Protein AF-0000000079834672 (afdb_homodimer)

Structure (mmCIF, N/CA/C/O backbone):
data_AF-0000000079834672-model_v1
#
loop_
_entity.id
_entity.type
_entity.pdbx_description
1 polymer Si:dkey-3d4.3
#
loop_
_atom_site.group_PDB
_atom_site.id
_atom_site.type_symbol
_atom_site.label_atom_id
_atom_site.label_alt_id
_atom_site.label_comp_id
_atom_site.label_asym_id
_atom_site.label_entity_id
_atom_site.label_seq_id
_atom_site.pdbx_PDB_ins_code
_atom_site.Cartn_x
_atom_site.Cartn_y
_atom_site.Cartn_z
_atom_site.occupancy
_atom_site.B_iso_or_equiv
_atom_site.auth_seq_id
_atom_site.auth_comp_id
_atom_site.auth_asym_id
_atom_site.auth_atom_id
_atom_site.pdbx_PDB_model_num
ATOM 1 N N . MET A 1 1 ? 22.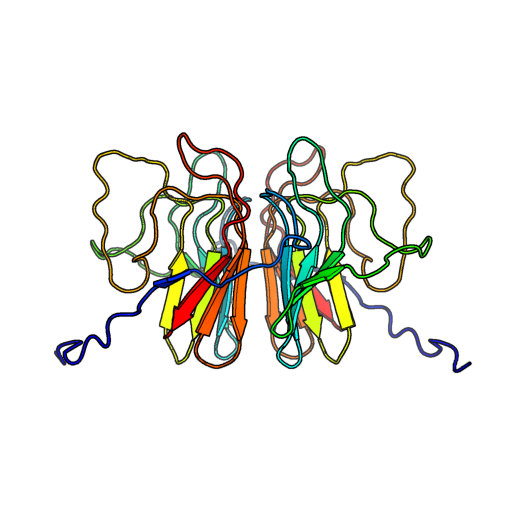172 12.312 24.344 1 22.69 1 MET A N 1
ATOM 2 C CA . MET A 1 1 ? 22.234 12.477 22.891 1 22.69 1 MET A CA 1
ATOM 3 C C . MET A 1 1 ? 22.531 11.148 22.203 1 22.69 1 MET A C 1
ATOM 5 O O . MET A 1 1 ? 23.703 10.797 22.031 1 22.69 1 MET A O 1
ATOM 9 N N . GLN A 1 2 ? 22 10.016 22.672 1 26.81 2 GLN A N 1
ATOM 10 C CA . GLN A 1 2 ? 22.453 8.633 22.531 1 26.81 2 GLN A CA 1
ATOM 11 C C . GLN A 1 2 ? 22.609 8.25 21.062 1 26.81 2 GLN A C 1
ATOM 13 O O . GLN A 1 2 ? 21.672 8.391 20.281 1 26.81 2 GLN A O 1
ATOM 18 N N . ALA A 1 3 ? 23.766 8.266 20.422 1 28.53 3 ALA A N 1
ATOM 19 C CA . ALA A 1 3 ? 24.344 7.906 19.125 1 28.53 3 ALA A CA 1
ATOM 20 C C . ALA A 1 3 ? 23.719 6.633 18.578 1 28.53 3 ALA A C 1
ATOM 22 O O . ALA A 1 3 ? 23.453 5.688 19.312 1 28.53 3 ALA A O 1
ATOM 23 N N . MET A 1 4 ? 22.828 6.816 17.547 1 35.06 4 MET A N 1
ATOM 24 C CA . MET A 1 4 ? 22.359 5.691 16.734 1 35.06 4 MET A CA 1
ATOM 25 C C . MET A 1 4 ? 23.469 4.668 16.531 1 35.06 4 MET A C 1
ATOM 27 O O . MET A 1 4 ? 24.266 4.789 15.602 1 35.06 4 MET A O 1
ATOM 31 N N . SER A 1 5 ? 24.344 4.359 17.453 1 34.91 5 SER A N 1
ATOM 32 C CA . SER A 1 5 ? 25.531 3.51 17.453 1 34.91 5 SER A CA 1
ATOM 33 C C . SER A 1 5 ? 25.344 2.301 16.547 1 34.91 5 SER A C 1
ATOM 35 O O . SER A 1 5 ? 26.203 2.02 15.703 1 34.91 5 SER A O 1
ATOM 37 N N . GLN A 1 6 ? 25.078 1.07 17.234 1 34.84 6 GLN A N 1
ATOM 38 C CA . GLN A 1 6 ? 25.266 -0.236 16.609 1 34.84 6 GLN A CA 1
ATOM 39 C C . GLN A 1 6 ? 24.391 -0.395 15.375 1 34.84 6 GLN A C 1
ATOM 41 O O . GLN A 1 6 ? 23.172 -0.573 15.5 1 34.84 6 GLN A O 1
ATOM 46 N N . SER A 1 7 ? 24.344 0.368 14.273 1 39.53 7 SER A N 1
ATOM 47 C CA . SER A 1 7 ? 23.734 0.482 12.953 1 39.53 7 SER A CA 1
ATOM 48 C C . SER A 1 7 ? 23.484 -0.892 12.344 1 39.53 7 SER A C 1
ATOM 50 O O . SER A 1 7 ? 24.406 -1.522 11.82 1 39.53 7 SER A O 1
ATOM 52 N N . SER A 1 8 ? 23.141 -1.886 13.008 1 44.75 8 SER A N 1
ATOM 53 C CA . SER A 1 8 ? 22.828 -3.154 12.359 1 44.75 8 SER A CA 1
ATOM 54 C C . SER A 1 8 ? 22.266 -2.938 10.961 1 44.75 8 SER A C 1
ATOM 56 O O . SER A 1 8 ? 21.266 -2.238 10.789 1 44.75 8 SER A O 1
ATOM 58 N N . SER A 1 9 ? 23.109 -2.719 9.969 1 54.22 9 SER A N 1
ATOM 59 C CA . SER A 1 9 ? 22.953 -2.457 8.539 1 54.22 9 SER A CA 1
ATOM 60 C C . SER A 1 9 ? 21.734 -3.199 7.977 1 54.22 9 SER A C 1
ATOM 62 O O . SER A 1 9 ? 21.625 -4.418 8.133 1 54.22 9 SER A O 1
ATOM 64 N N . CYS A 1 10 ? 20.578 -2.592 8.094 1 63.75 10 CYS A N 1
ATOM 65 C CA . CYS A 1 10 ? 19.516 -3.178 7.289 1 63.75 10 CYS A CA 1
ATOM 66 C C . CYS A 1 10 ? 20.047 -3.67 5.949 1 63.75 10 CYS A C 1
ATOM 68 O O . CYS A 1 10 ? 20.766 -2.943 5.254 1 63.75 10 CYS A O 1
ATOM 70 N N . LEU A 1 11 ? 20.219 -5.051 5.926 1 72.75 11 LEU A N 1
ATOM 71 C CA . LEU A 1 11 ? 20.734 -5.695 4.719 1 72.75 11 LEU A CA 1
ATOM 72 C C . LEU A 1 11 ? 19.578 -6.121 3.805 1 72.75 11 LEU A C 1
ATOM 74 O O . LEU A 1 11 ? 18.641 -6.77 4.254 1 72.75 11 LEU A O 1
ATOM 78 N N . TRP A 1 12 ? 19.531 -5.555 2.607 1 83.81 12 TRP A N 1
ATOM 79 C CA . TRP A 1 12 ? 18.641 -6.043 1.555 1 83.81 12 TRP A CA 1
ATOM 80 C C . TRP A 1 12 ? 19.156 -7.363 0.986 1 83.81 12 TRP A C 1
ATOM 82 O O . TRP A 1 12 ? 20.344 -7.512 0.711 1 83.81 12 TRP A O 1
ATOM 92 N N . THR A 1 13 ? 18.281 -8.297 0.999 1 89.25 13 THR A N 1
ATOM 93 C CA . THR A 1 13 ? 18.594 -9.57 0.369 1 89.25 13 THR A CA 1
ATOM 94 C C . THR A 1 13 ? 17.562 -9.914 -0.697 1 89.25 13 THR A C 1
ATOM 96 O O . THR A 1 13 ? 16.359 -9.727 -0.487 1 89.25 13 THR A O 1
ATOM 99 N N . LYS A 1 14 ? 18.094 -10.359 -1.842 1 91.38 14 LYS A N 1
ATOM 100 C CA . LYS A 1 14 ? 17.172 -10.859 -2.865 1 91.38 14 LYS A CA 1
ATOM 101 C C . LYS A 1 14 ? 16.688 -12.266 -2.521 1 91.38 14 LYS A C 1
ATOM 103 O O . LYS A 1 14 ? 17.484 -13.164 -2.254 1 91.38 14 LYS A O 1
ATOM 108 N N . LEU A 1 15 ? 15.375 -12.438 -2.486 1 95.56 15 LEU A N 1
ATOM 109 C CA . LEU A 1 15 ? 14.805 -13.734 -2.15 1 95.56 15 LEU A CA 1
ATOM 110 C C . LEU A 1 15 ? 14.75 -14.633 -3.381 1 95.56 15 LEU A C 1
ATOM 112 O O . L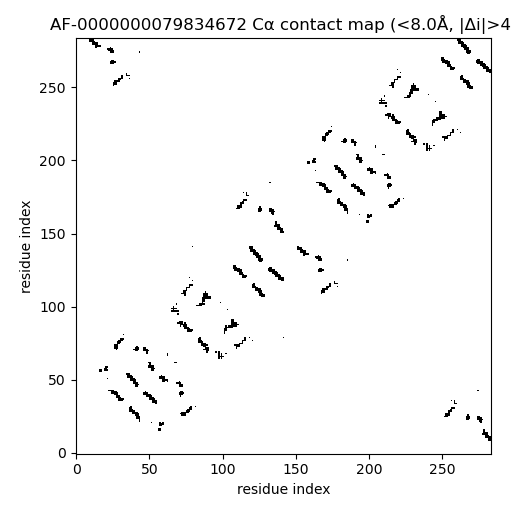EU A 1 15 ? 14.383 -14.188 -4.469 1 95.56 15 LEU A O 1
ATOM 116 N N . PRO A 1 16 ? 15.156 -15.898 -3.209 1 94.25 16 PRO A N 1
ATOM 117 C CA . PRO A 1 16 ? 15.062 -16.828 -4.332 1 94.25 16 PRO A CA 1
ATOM 118 C C . PRO A 1 16 ? 13.617 -17.094 -4.758 1 94.25 16 PRO A C 1
ATOM 120 O O . PRO A 1 16 ? 12.711 -17.109 -3.918 1 94.25 16 PRO A O 1
ATOM 123 N N . GLN A 1 17 ? 13.438 -17.203 -6.02 1 94.94 17 GLN A N 1
ATOM 124 C CA . GLN A 1 17 ? 12.125 -17.5 -6.586 1 94.94 17 GLN A CA 1
ATOM 125 C C . GLN A 1 17 ? 12.203 -18.656 -7.59 1 94.94 17 GLN A C 1
ATOM 127 O O . GLN A 1 17 ? 13.18 -18.766 -8.328 1 94.94 17 GLN A O 1
ATOM 132 N N . SER A 1 18 ? 11.227 -19.516 -7.543 1 93.69 18 SER A N 1
ATOM 133 C CA . SER A 1 18 ? 11.117 -20.516 -8.586 1 93.69 18 SER A CA 1
ATOM 134 C C . SER A 1 18 ? 10.633 -19.906 -9.898 1 93.69 18 SER A C 1
ATOM 136 O O . SER A 1 18 ? 10.297 -18.719 -9.953 1 93.69 18 SER A O 1
ATOM 138 N N . SER A 1 19 ? 10.633 -20.781 -10.906 1 92.5 19 SER A N 1
ATOM 139 C CA . SER A 1 19 ? 10.125 -20.328 -12.195 1 92.5 19 SER A CA 1
ATOM 140 C C . SER A 1 19 ? 8.633 -20.031 -12.133 1 92.5 19 SER A C 1
ATOM 142 O O . SER A 1 19 ? 8.109 -19.266 -12.938 1 92.5 19 SER A O 1
ATOM 144 N N . TRP A 1 20 ? 8 -20.688 -11.188 1 95.88 20 TRP A N 1
ATOM 145 C CA . TRP A 1 20 ? 6.574 -20.438 -11 1 95.88 20 TRP A CA 1
ATOM 146 C C . TRP A 1 20 ? 6.344 -19.344 -9.953 1 95.88 20 TRP A C 1
ATOM 148 O O . TRP A 1 20 ? 6.145 -19.656 -8.773 1 95.88 20 TRP A O 1
ATOM 158 N N . SER A 1 21 ? 6.484 -18.172 -10.281 1 98.06 21 SER A N 1
ATOM 159 C CA . SER A 1 21 ? 6.332 -16.984 -9.453 1 98.06 21 SER A CA 1
ATOM 160 C C . SER A 1 21 ? 5.645 -15.859 -10.211 1 98.06 21 SER A C 1
ATOM 162 O O . SER A 1 21 ? 5.488 -15.93 -11.438 1 98.06 21 SER A O 1
ATOM 164 N N . PRO A 1 22 ? 5.09 -14.867 -9.531 1 98 22 PRO A N 1
ATOM 165 C CA . PRO A 1 22 ? 4.441 -13.773 -10.25 1 98 22 PRO A CA 1
ATOM 166 C C . PRO A 1 22 ? 5.355 -13.117 -11.281 1 98 22 PRO A C 1
ATOM 168 O O . PRO A 1 22 ? 6.559 -12.977 -11.047 1 98 22 PRO A O 1
ATOM 171 N N . CYS A 1 23 ? 4.875 -12.688 -12.414 1 97.88 23 CYS A N 1
ATOM 172 C CA . CYS A 1 23 ? 5.625 -12.031 -13.484 1 97.88 23 CYS A CA 1
ATOM 173 C C . CYS A 1 23 ? 6 -10.609 -13.078 1 97.88 23 CYS A C 1
ATOM 175 O O . CYS A 1 23 ? 5.656 -10.156 -11.992 1 97.88 23 CYS A O 1
ATOM 177 N N . ASP A 1 24 ? 6.781 -10.016 -13.992 1 98.06 24 ASP A N 1
ATOM 178 C CA . ASP A 1 24 ? 7.047 -8.586 -13.828 1 98.06 24 ASP A CA 1
ATOM 179 C C . ASP A 1 24 ? 5.746 -7.801 -13.664 1 98.06 24 ASP A C 1
ATOM 181 O O . ASP A 1 24 ? 4.812 -7.965 -14.453 1 98.06 24 ASP A O 1
ATOM 185 N N . ARG A 1 25 ? 5.738 -6.918 -12.625 1 98.44 25 ARG A N 1
ATOM 186 C CA . ARG A 1 25 ? 4.516 -6.152 -12.414 1 98.44 25 ARG A CA 1
ATOM 187 C C . ARG A 1 25 ? 4.789 -4.895 -11.594 1 98.44 25 ARG A C 1
ATOM 189 O O . ARG A 1 25 ? 5.793 -4.816 -10.883 1 98.44 25 ARG A O 1
ATOM 196 N N . TYR A 1 26 ? 3.998 -3.967 -11.719 1 97.88 26 TYR A N 1
ATOM 197 C CA . TYR A 1 26 ? 3.912 -2.764 -10.891 1 97.88 26 TYR A CA 1
ATOM 198 C C . TYR A 1 26 ? 2.459 -2.355 -10.68 1 97.88 26 TYR A C 1
ATOM 200 O O . TYR A 1 26 ? 1.553 -2.902 -11.312 1 97.88 26 TYR A O 1
ATOM 208 N N . LYS A 1 27 ? 2.166 -1.525 -9.688 1 97.81 27 LYS A N 1
ATOM 209 C CA . LYS A 1 27 ? 0.826 -1.023 -9.398 1 97.81 27 LYS A CA 1
ATOM 210 C C . LYS A 1 27 ? -0.062 -2.125 -8.828 1 97.81 27 LYS A C 1
ATOM 212 O O . LYS A 1 27 ? -1.29 -2.047 -8.914 1 97.81 27 LYS A O 1
ATOM 217 N N . HIS A 1 28 ? 0.559 -3.238 -8.344 1 97.5 28 HIS A N 1
ATOM 218 C CA . HIS A 1 28 ? -0.156 -4.297 -7.637 1 97.5 28 HIS A CA 1
ATOM 219 C C . HIS A 1 28 ? -0.277 -3.984 -6.148 1 97.5 28 HIS A C 1
ATOM 221 O O . HIS A 1 28 ? 0.397 -3.084 -5.641 1 97.5 28 HIS A O 1
ATOM 227 N N . ALA A 1 29 ? -1.179 -4.648 -5.457 1 96.25 29 ALA A N 1
ATOM 228 C CA . ALA A 1 29 ? -1.306 -4.535 -4.008 1 96.25 29 ALA A CA 1
ATOM 229 C C . ALA A 1 29 ? -0.802 -5.797 -3.312 1 96.25 29 ALA A C 1
ATOM 231 O O . ALA A 1 29 ? -0.867 -6.891 -3.875 1 96.25 29 ALA A O 1
ATOM 232 N N . CYS A 1 30 ? -0.312 -5.621 -2.127 1 97.81 30 CYS A N 1
ATOM 233 C CA . CYS A 1 30 ? 0.062 -6.754 -1.288 1 97.81 30 CYS A CA 1
ATOM 234 C C . CYS A 1 30 ? -0.367 -6.527 0.157 1 97.81 30 CYS A C 1
ATOM 236 O O . CYS A 1 30 ? -0.615 -5.395 0.566 1 97.81 30 CYS A O 1
ATOM 238 N N . CYS A 1 31 ? -0.553 -7.52 0.899 1 96.38 31 CYS A N 1
ATOM 239 C CA . CYS A 1 31 ? -0.72 -7.512 2.348 1 96.38 31 CYS A CA 1
ATOM 240 C C . CYS A 1 31 ? -0.204 -8.805 2.965 1 96.38 31 CYS A C 1
ATOM 242 O O . CYS A 1 31 ? 0.124 -9.75 2.248 1 96.38 31 CYS A O 1
ATOM 244 N N . SER A 1 32 ? 0.064 -8.773 4.203 1 97.12 32 SER A N 1
ATOM 245 C CA . SER A 1 32 ? 0.469 -9.969 4.93 1 97.12 32 SER A CA 1
ATOM 246 C C . SER A 1 32 ? -0.622 -10.43 5.895 1 97.12 32 SER A C 1
ATOM 248 O O . SER A 1 32 ? -1.36 -9.602 6.438 1 97.12 32 SER A O 1
ATOM 250 N N . TYR A 1 33 ? -0.748 -11.68 6.012 1 94.12 33 TYR A N 1
ATOM 251 C CA . TYR A 1 33 ? -1.676 -12.281 6.961 1 94.12 33 TYR A CA 1
ATOM 252 C C . TYR A 1 33 ? -1.175 -13.641 7.422 1 94.12 33 TYR A C 1
ATOM 254 O O . TYR A 1 33 ? -0.813 -14.492 6.602 1 94.12 33 TYR A O 1
ATOM 262 N N . ASP A 1 34 ? -1.114 -13.797 8.711 1 95.12 34 ASP A N 1
ATOM 263 C CA . ASP A 1 34 ? -0.756 -15.078 9.328 1 95.12 34 ASP A CA 1
ATOM 264 C C . ASP A 1 34 ? 0.537 -15.625 8.734 1 95.12 34 ASP A C 1
ATOM 266 O O . ASP A 1 34 ? 0.592 -16.797 8.328 1 95.12 34 ASP A O 1
ATOM 270 N N . GLY A 1 35 ? 1.495 -14.805 8.547 1 95.94 35 GLY A N 1
ATOM 271 C CA . GLY A 1 35 ? 2.828 -15.219 8.141 1 95.94 35 GLY A CA 1
ATOM 272 C C . GLY A 1 35 ? 2.984 -15.336 6.637 1 95.94 35 GLY A C 1
ATOM 273 O O . GLY A 1 35 ? 4.078 -15.617 6.141 1 95.94 35 GLY A O 1
ATOM 274 N N . SER A 1 36 ? 1.879 -15.172 5.922 1 96.88 36 SER A N 1
ATOM 275 C CA . SER A 1 36 ? 1.926 -15.25 4.465 1 96.88 36 SER A CA 1
ATOM 276 C C . SER A 1 36 ? 1.813 -13.875 3.83 1 96.88 36 SER A C 1
ATOM 278 O O . SER A 1 36 ? 1.278 -12.945 4.441 1 96.88 36 SER A O 1
ATOM 280 N N . VAL A 1 37 ? 2.385 -13.766 2.611 1 97.75 37 VAL A N 1
ATOM 281 C CA . VAL A 1 37 ? 2.275 -12.555 1.813 1 97.75 37 VAL A CA 1
ATOM 282 C C . VAL A 1 37 ? 1.373 -12.805 0.607 1 97.75 37 VAL A C 1
ATOM 284 O O . VAL A 1 37 ? 1.476 -13.844 -0.046 1 97.75 37 VAL A O 1
ATOM 287 N N . TYR A 1 38 ? 0.474 -11.906 0.338 1 94.94 38 TYR A N 1
ATOM 288 C CA . TYR A 1 38 ? -0.442 -12 -0.793 1 94.94 38 TYR A CA 1
ATOM 289 C C . TYR A 1 38 ? -0.204 -10.867 -1.786 1 94.94 38 TYR A C 1
ATOM 291 O O . TYR A 1 38 ? 0.016 -9.727 -1.389 1 94.94 38 TYR A O 1
ATOM 299 N N . ILE A 1 39 ? -0.172 -11.172 -3.033 1 97 39 ILE A N 1
ATOM 300 C CA . ILE A 1 39 ? -0.059 -10.195 -4.113 1 97 39 ILE A CA 1
ATOM 301 C C . ILE A 1 39 ? -1.239 -10.352 -5.07 1 97 39 ILE A C 1
ATOM 303 O O . ILE A 1 39 ? -1.609 -11.469 -5.438 1 97 39 ILE A O 1
ATOM 307 N N . LEU A 1 40 ? -1.824 -9.219 -5.438 1 93.25 40 LEU A N 1
ATOM 308 C CA . LEU A 1 40 ? -2.979 -9.234 -6.328 1 93.25 40 LEU A CA 1
ATOM 309 C C . LEU A 1 40 ? -2.838 -8.18 -7.418 1 93.25 40 LEU A C 1
ATOM 311 O O . LEU A 1 40 ? -2.57 -7.012 -7.125 1 93.25 40 LEU A O 1
ATOM 315 N N . GLY A 1 41 ? -2.982 -8.633 -8.648 1 94.12 41 GLY A N 1
ATOM 316 C CA . GLY A 1 41 ? -3.164 -7.727 -9.766 1 94.12 41 GLY A CA 1
ATOM 317 C C . GLY A 1 41 ? -1.925 -6.914 -10.086 1 94.12 41 GLY A C 1
ATOM 318 O O . GLY A 1 41 ? -0.802 -7.402 -9.945 1 94.12 41 GLY A O 1
ATOM 319 N N . GLY A 1 42 ? -2.145 -5.695 -10.594 1 96.75 42 GLY A N 1
ATOM 320 C CA . GLY A 1 42 ? -1.097 -4.824 -11.102 1 96.75 42 GLY A CA 1
ATOM 321 C C . GLY A 1 42 ? -1.045 -4.77 -12.617 1 96.75 42 GLY A C 1
ATOM 322 O O . GLY A 1 42 ? -2.059 -4.984 -13.281 1 96.75 42 GLY A O 1
ATOM 323 N N . ARG A 1 43 ? 0.1 -4.332 -12.969 1 97.31 43 ARG A N 1
ATOM 324 C CA . ARG A 1 43 ? 0.291 -4.16 -14.406 1 97.31 43 ARG A CA 1
ATOM 325 C C . ARG A 1 43 ? 1.646 -4.707 -14.852 1 97.31 43 ARG A C 1
ATOM 327 O O . ARG A 1 43 ? 2.662 -4.461 -14.195 1 97.31 43 ARG A O 1
ATOM 334 N N . GLY A 1 44 ? 1.616 -5.566 -15.852 1 96.06 44 GLY A N 1
ATOM 335 C CA . GLY A 1 44 ? 2.797 -5.91 -16.625 1 96.06 44 GLY A CA 1
ATOM 336 C C . GLY A 1 44 ? 2.781 -5.324 -18.031 1 96.06 44 GLY A C 1
ATOM 337 O O . GLY A 1 44 ?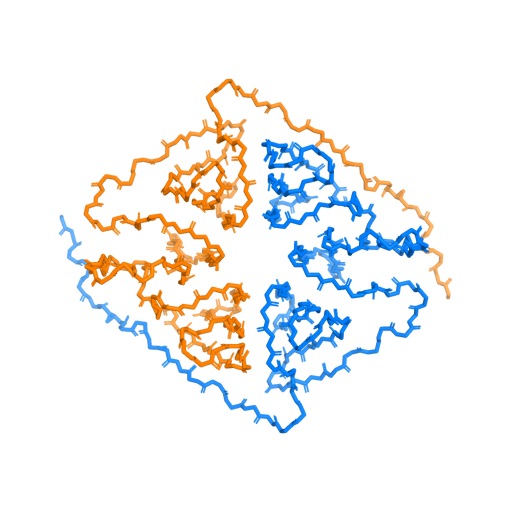 2.779 -4.105 -18.188 1 96.06 44 GLY A O 1
ATOM 338 N N . SER A 1 45 ? 2.723 -6.141 -19.016 1 94.81 45 SER A N 1
ATOM 339 C CA . SER A 1 45 ? 2.453 -5.668 -20.375 1 94.81 45 SER A CA 1
ATOM 340 C C . SER A 1 45 ? 0.996 -5.25 -20.531 1 94.81 45 SER A C 1
ATOM 342 O O . SER A 1 45 ? 0.671 -4.43 -21.391 1 94.81 45 SER A O 1
ATOM 344 N N . SER A 1 46 ? 0.182 -5.812 -19.703 1 94.62 46 SER A N 1
ATOM 345 C CA . SER A 1 46 ? -1.23 -5.473 -19.562 1 94.62 46 SER A CA 1
ATOM 346 C C . SER A 1 46 ? -1.675 -5.539 -18.109 1 94.62 46 SER A C 1
ATOM 348 O O . SER A 1 46 ? -0.889 -5.902 -17.234 1 94.62 46 SER A O 1
ATOM 350 N N . CYS A 1 47 ? -2.902 -5.082 -17.891 1 93.75 47 CYS A N 1
ATOM 351 C CA . CYS A 1 47 ? -3.439 -5.203 -16.547 1 93.75 47 CYS A CA 1
ATOM 352 C C . CYS A 1 47 ? -3.566 -6.668 -16.141 1 93.75 47 CYS A C 1
ATOM 354 O O . CYS A 1 47 ? -3.885 -7.523 -16.969 1 93.75 47 CYS A O 1
ATOM 356 N N . LEU A 1 48 ? -3.295 -6.93 -14.914 1 93.19 48 LEU A N 1
ATOM 357 C CA . LEU A 1 48 ? -3.236 -8.289 -14.391 1 93.19 48 LEU A CA 1
ATOM 358 C C . LEU A 1 48 ? -4.375 -8.547 -13.414 1 93.19 48 LEU A C 1
ATOM 360 O O . LEU A 1 48 ? -4.906 -7.613 -12.805 1 93.19 48 LEU A O 1
ATOM 364 N N . ARG A 1 49 ? -4.754 -9.805 -13.211 1 90.25 49 ARG A N 1
ATOM 365 C CA . ARG A 1 49 ? -5.805 -10.188 -12.273 1 90.25 49 ARG A CA 1
ATOM 366 C C . ARG A 1 49 ? -5.34 -11.32 -11.367 1 90.25 49 ARG A C 1
ATOM 368 O O . ARG A 1 49 ? -6.074 -11.758 -10.477 1 90.25 49 ARG A O 1
ATOM 375 N N . ASP A 1 50 ? -4.168 -11.82 -11.672 1 92 50 ASP A N 1
ATOM 376 C CA . ASP A 1 50 ? -3.725 -13.016 -10.961 1 92 50 ASP A CA 1
ATOM 377 C C . ASP A 1 50 ? -3.48 -12.719 -9.484 1 92 50 ASP A C 1
ATOM 379 O O . ASP A 1 50 ? -3.23 -11.57 -9.109 1 92 50 ASP A O 1
ATOM 383 N N . PHE A 1 51 ? -3.633 -13.75 -8.688 1 92.44 51 PHE A N 1
ATOM 384 C CA . PHE A 1 51 ? -3.564 -13.719 -7.227 1 92.44 51 PHE A CA 1
ATOM 385 C C . PHE A 1 51 ? -2.566 -14.75 -6.711 1 92.44 51 PHE A C 1
ATOM 387 O O . PHE A 1 51 ? -2.635 -15.93 -7.074 1 92.44 51 PHE A O 1
ATOM 394 N N . TRP A 1 52 ? -1.569 -14.25 -5.918 1 95.62 52 TRP A N 1
ATOM 395 C CA . TRP A 1 52 ? -0.472 -15.102 -5.469 1 95.62 52 TRP A CA 1
ATOM 396 C C . TRP A 1 52 ? -0.335 -15.055 -3.951 1 95.62 52 TRP A C 1
ATOM 398 O O . TRP A 1 52 ? -0.624 -14.031 -3.324 1 95.62 52 TRP A O 1
ATOM 408 N N . ARG A 1 53 ? 0.077 -16.188 -3.379 1 96.62 53 ARG A N 1
ATOM 409 C CA . ARG A 1 53 ? 0.462 -16.281 -1.976 1 96.62 53 ARG A CA 1
ATOM 410 C C . ARG A 1 53 ? 1.908 -16.75 -1.837 1 96.62 53 ARG A C 1
ATOM 412 O O . ARG A 1 53 ? 2.336 -17.672 -2.521 1 96.62 53 ARG A O 1
ATOM 419 N N . TYR A 1 54 ? 2.631 -16.031 -1.045 1 97.94 54 TYR A N 1
ATOM 420 C CA . TYR A 1 54 ? 3.986 -16.453 -0.71 1 97.94 54 TYR A CA 1
ATOM 421 C C . TYR A 1 54 ? 4.055 -16.969 0.723 1 97.94 54 TYR A C 1
ATOM 423 O O . TYR A 1 54 ? 3.787 -16.234 1.67 1 97.94 54 TYR A O 1
ATOM 431 N N . CYS A 1 55 ? 4.34 -18.141 0.999 1 96.75 55 CYS A N 1
ATOM 432 C CA . CYS A 1 55 ? 4.719 -18.828 2.232 1 96.75 55 CYS A CA 1
ATOM 433 C C . CYS A 1 55 ? 5.938 -19.719 2.01 1 96.75 55 CYS A C 1
ATOM 435 O O . CYS A 1 55 ? 5.797 -20.922 1.814 1 96.75 55 CYS A O 1
ATOM 437 N N . ASN A 1 56 ? 7.102 -19.078 1.986 1 95.25 56 ASN A N 1
ATOM 438 C CA . ASN A 1 56 ? 8.375 -19.703 1.623 1 95.25 56 ASN A CA 1
ATOM 439 C C . ASN A 1 56 ? 8.477 -19.922 0.116 1 95.25 56 ASN A C 1
ATOM 441 O O . ASN A 1 56 ? 9.578 -19.922 -0.439 1 95.25 56 ASN A O 1
ATOM 445 N N . GLU A 1 57 ? 7.34 -20.188 -0.509 1 96.88 57 GLU A N 1
ATOM 446 C CA . GLU A 1 57 ? 7.262 -20.297 -1.963 1 96.88 57 GLU A CA 1
ATOM 447 C C . GLU A 1 57 ? 5.996 -19.625 -2.5 1 96.88 57 GLU A C 1
ATOM 449 O O . GLU A 1 57 ? 4.988 -19.547 -1.795 1 96.88 57 GLU A O 1
ATOM 454 N N . TRP A 1 58 ? 6.117 -19.266 -3.771 1 97.94 58 TRP A N 1
ATOM 455 C CA . TRP A 1 58 ? 4.949 -18.656 -4.406 1 97.94 58 TRP A CA 1
ATOM 456 C C . TRP A 1 58 ? 3.967 -19.734 -4.867 1 97.94 58 TRP A C 1
ATOM 458 O O . TRP A 1 58 ? 4.375 -20.766 -5.406 1 97.94 58 TRP A O 1
ATOM 468 N N . THR A 1 59 ? 2.701 -19.5 -4.598 1 96.62 59 THR A N 1
ATOM 469 C CA . THR A 1 59 ? 1.594 -20.281 -5.129 1 96.62 59 THR A CA 1
ATOM 470 C C . THR A 1 59 ? 0.525 -19.375 -5.73 1 96.62 59 THR A C 1
ATOM 472 O O . THR A 1 59 ? 0.106 -18.406 -5.105 1 96.62 59 THR A O 1
ATOM 475 N N . GLU A 1 60 ? 0.198 -19.734 -6.934 1 94.62 60 GLU A N 1
ATOM 476 C CA . GLU A 1 60 ? -0.903 -18.984 -7.535 1 94.62 60 GLU A CA 1
ATOM 477 C C . GLU A 1 60 ? -2.25 -19.469 -7.008 1 94.62 60 GLU A C 1
ATOM 479 O O . GLU A 1 60 ? -2.52 -20.672 -6.984 1 94.62 60 GLU A O 1
ATOM 484 N N . LEU A 1 61 ? -3.014 -18.484 -6.551 1 91.06 61 LEU A N 1
ATOM 485 C CA . LEU A 1 61 ? -4.328 -18.828 -6.016 1 91.06 61 LEU A CA 1
ATOM 486 C C . LEU A 1 61 ? -5.402 -18.672 -7.086 1 91.06 61 LEU A C 1
ATOM 488 O O . LEU A 1 61 ? -5.359 -17.75 -7.898 1 91.06 61 LEU A O 1
ATOM 492 N N . SER A 1 62 ? -6.285 -19.625 -7.156 1 81.5 62 SER A N 1
ATOM 493 C CA . SER A 1 62 ? -7.355 -19.625 -8.148 1 81.5 62 SER A CA 1
ATOM 494 C C . SER A 1 62 ? -8.453 -18.625 -7.766 1 81.5 62 SER A C 1
ATOM 496 O O . SER A 1 62 ? -8.906 -18.609 -6.617 1 81.5 62 SER A O 1
ATOM 498 N N . CYS A 1 63 ? -8.531 -17.688 -8.547 1 66.94 63 CYS A N 1
ATOM 499 C CA . CYS A 1 63 ? -9.625 -16.75 -8.367 1 66.94 63 CYS A CA 1
ATOM 500 C C . CYS A 1 63 ? -10.758 -17.031 -9.344 1 66.94 63 CYS A C 1
ATOM 502 O O . CYS A 1 63 ? -11.305 -16.109 -9.953 1 66.94 63 CYS A O 1
ATOM 504 N N . THR A 1 64 ? -11.008 -18.156 -9.609 1 59.75 64 THR A N 1
ATOM 505 C CA . THR A 1 64 ? -11.922 -18.547 -10.68 1 59.75 64 THR A CA 1
ATOM 506 C C . THR A 1 64 ? -13.367 -18.266 -10.297 1 59.75 64 THR A C 1
ATOM 508 O O . THR A 1 64 ? -14.266 -18.359 -11.133 1 59.75 64 THR A O 1
ATOM 511 N N . SER A 1 65 ? -13.531 -17.828 -9.148 1 59.09 65 SER A N 1
ATOM 512 C CA . SER A 1 65 ? -14.938 -17.578 -8.852 1 59.09 65 SER A CA 1
ATOM 513 C C . SER A 1 65 ? -15.414 -16.281 -9.508 1 59.09 65 SER A C 1
ATOM 515 O O . SER A 1 65 ? -14.609 -15.391 -9.789 1 59.09 65 SER A O 1
ATOM 517 N N . GLU A 1 66 ? -16.578 -16.312 -9.977 1 58.53 66 GLU A N 1
ATOM 518 C CA . GLU A 1 66 ? -17.219 -15.125 -10.539 1 58.53 66 GLU A CA 1
ATOM 519 C C . GLU A 1 66 ? -17.031 -13.914 -9.633 1 58.53 66 GLU A C 1
ATOM 521 O O . GLU A 1 66 ? -17.109 -12.773 -10.086 1 58.53 66 GLU A O 1
ATOM 526 N N . ALA A 1 67 ? -16.641 -14.281 -8.414 1 60.66 67 ALA A N 1
ATOM 527 C CA . ALA A 1 67 ? -16.531 -13.195 -7.438 1 60.66 67 ALA A CA 1
ATOM 528 C C . ALA A 1 67 ? -15.109 -12.633 -7.41 1 60.66 67 ALA A C 1
ATOM 530 O O . ALA A 1 67 ? -14.867 -11.594 -6.801 1 60.66 67 ALA A O 1
ATOM 531 N N . ALA A 1 68 ? -14.266 -13.203 -8.273 1 67.12 68 ALA A N 1
ATOM 532 C CA . ALA A 1 68 ? -12.883 -12.742 -8.25 1 67.12 68 ALA A CA 1
ATOM 533 C C . ALA A 1 68 ? -12.727 -11.422 -9 1 67.12 68 ALA A C 1
ATOM 535 O O . ALA A 1 68 ? -13.406 -11.188 -10 1 67.12 68 ALA A O 1
ATOM 536 N N . PRO A 1 69 ? -11.922 -10.57 -8.484 1 70.56 69 PRO A N 1
ATOM 537 C CA . PRO A 1 69 ? -11.734 -9.297 -9.18 1 70.56 69 PRO A CA 1
ATOM 538 C C . PRO A 1 69 ? -11.203 -9.461 -10.602 1 70.56 69 PRO A C 1
ATOM 540 O O . PRO A 1 69 ? -10.516 -10.438 -10.898 1 70.56 69 PRO A O 1
ATOM 543 N N . GLU A 1 70 ? -11.695 -8.57 -11.422 1 80.81 70 GLU A N 1
ATOM 544 C CA . GLU A 1 70 ? -11.086 -8.438 -12.742 1 80.81 70 GLU A CA 1
ATOM 545 C C . GLU A 1 70 ? -9.672 -7.879 -12.641 1 80.81 70 GLU A C 1
ATOM 547 O O . GLU A 1 70 ? -9.055 -7.934 -11.578 1 80.81 70 GLU A O 1
ATOM 552 N N . GLU A 1 71 ? -9.148 -7.445 -13.75 1 88.25 71 GLU A N 1
ATOM 553 C CA . GLU A 1 71 ? -7.844 -6.793 -13.758 1 88.25 71 GLU A CA 1
ATOM 554 C C . GLU A 1 71 ? -7.852 -5.535 -12.891 1 88.25 71 GLU A C 1
ATOM 556 O O . GLU A 1 71 ? -8.773 -4.723 -12.977 1 88.25 71 GLU A O 1
ATOM 561 N N . LEU A 1 72 ? -6.91 -5.457 -12.039 1 90.06 72 LEU A N 1
ATOM 562 C CA . LEU A 1 72 ? -6.828 -4.348 -11.094 1 90.06 72 LEU A CA 1
ATOM 563 C C . LEU A 1 72 ? -5.449 -3.697 -11.141 1 90.06 72 LEU A C 1
ATOM 565 O O . LEU A 1 72 ? -4.438 -4.391 -11.258 1 90.06 72 LEU A O 1
ATOM 569 N N . GLU A 1 73 ? -5.41 -2.453 -11.086 1 93.69 73 GLU A N 1
ATOM 570 C CA . GLU A 1 73 ? -4.164 -1.74 -10.82 1 93.69 73 GLU A CA 1
ATOM 571 C C . GLU A 1 73 ? -4.402 -0.54 -9.906 1 93.69 73 GLU A C 1
ATOM 573 O O . GLU A 1 73 ? -5.465 0.083 -9.953 1 93.69 73 GLU A O 1
ATOM 578 N N . GLU A 1 74 ? -3.453 -0.249 -9.055 1 95.75 74 GLU A N 1
ATOM 579 C CA . GLU A 1 74 ? -3.518 0.877 -8.133 1 95.75 74 GLU A CA 1
ATOM 580 C C . GLU A 1 74 ? -4.684 0.729 -7.16 1 95.75 74 GLU A C 1
ATOM 582 O O . GLU A 1 74 ? -5.344 1.713 -6.82 1 95.75 74 GLU A O 1
ATOM 587 N N . HIS A 1 75 ? -5.027 -0.518 -6.812 1 93.56 75 HIS A N 1
ATOM 588 C CA . HIS A 1 75 ? -5.949 -0.875 -5.742 1 93.56 75 HIS A CA 1
ATOM 589 C C . HIS A 1 75 ? -5.211 -1.061 -4.418 1 93.56 75 HIS A C 1
ATOM 591 O O . HIS A 1 75 ? -3.98 -0.997 -4.375 1 93.56 75 HIS A O 1
ATOM 597 N N . THR A 1 76 ? -5.965 -1.128 -3.355 1 94.62 76 THR A N 1
ATOM 598 C CA . THR A 1 76 ? -5.402 -1.491 -2.059 1 94.62 76 THR A CA 1
ATOM 599 C C . THR A 1 76 ? -5.922 -2.855 -1.61 1 94.62 76 THR A C 1
ATOM 601 O O . THR A 1 76 ? -6.969 -3.311 -2.07 1 94.62 76 THR A O 1
ATOM 604 N N . MET A 1 77 ? -5.176 -3.49 -0.799 1 92.25 77 MET A N 1
ATOM 605 C CA . MET A 1 77 ? -5.535 -4.762 -0.178 1 92.25 77 MET A CA 1
ATOM 606 C C . MET A 1 77 ? -5.082 -4.805 1.277 1 92.25 77 MET A C 1
ATOM 608 O O . MET A 1 77 ? -3.918 -4.527 1.577 1 92.25 77 MET A O 1
ATOM 612 N N . VAL A 1 78 ? -6.035 -5.098 2.213 1 93.44 78 VAL A N 1
ATOM 613 C CA . VAL A 1 78 ? -5.711 -5.234 3.629 1 93.44 78 VAL A CA 1
ATOM 614 C C . VAL A 1 78 ? -6.289 -6.543 4.164 1 93.44 78 VAL A C 1
ATOM 616 O O . VAL A 1 78 ? -7.219 -7.105 3.578 1 93.44 78 VAL A O 1
ATOM 619 N N . ALA A 1 79 ? -5.664 -7.027 5.23 1 91.5 79 ALA A N 1
ATOM 620 C CA . ALA A 1 79 ? -6.133 -8.242 5.895 1 91.5 79 ALA A CA 1
ATOM 621 C C . ALA A 1 79 ? -6.754 -7.922 7.25 1 91.5 79 ALA A C 1
ATOM 623 O O . ALA A 1 79 ? -6.242 -7.078 7.988 1 91.5 79 ALA A O 1
ATOM 624 N N . HIS A 1 80 ? -7.863 -8.539 7.496 1 90.19 80 HIS A N 1
ATOM 625 C CA . HIS A 1 80 ? -8.477 -8.422 8.812 1 90.19 80 HIS A CA 1
ATOM 626 C C . HIS A 1 80 ? -9.234 -9.688 9.188 1 90.19 80 HIS A C 1
ATOM 628 O O . HIS A 1 80 ? -10.125 -10.125 8.453 1 90.19 80 HIS A O 1
ATOM 634 N N . GLU A 1 81 ? -8.875 -10.289 10.219 1 89.56 81 GLU A N 1
ATOM 635 C CA . GLU A 1 81 ? -9.516 -11.445 10.828 1 89.56 81 GLU A CA 1
ATOM 636 C C . GLU A 1 81 ? -9.797 -12.539 9.797 1 89.56 81 GLU A C 1
ATOM 638 O O . GLU A 1 81 ? -10.914 -13.039 9.695 1 89.56 81 GLU A O 1
ATOM 643 N N . GLY A 1 82 ? -8.852 -12.836 9 1 86.88 82 GLY A N 1
ATOM 644 C CA . GLY A 1 82 ? -8.914 -14 8.133 1 86.88 82 GLY A CA 1
ATOM 645 C C . GLY A 1 82 ? -9.445 -13.688 6.75 1 86.88 82 GLY A C 1
ATOM 646 O O . GLY A 1 82 ? -9.578 -14.586 5.91 1 86.88 82 GLY A O 1
ATOM 647 N N . PHE A 1 83 ? -9.766 -12.383 6.496 1 86.44 83 PHE A N 1
ATOM 648 C CA . PHE A 1 83 ? -10.266 -11.969 5.191 1 86.44 83 PHE A CA 1
ATOM 649 C C . PHE A 1 83 ? -9.336 -10.938 4.555 1 86.44 83 PHE A C 1
ATOM 651 O O . PHE A 1 83 ? -8.719 -10.133 5.258 1 86.44 83 PHE A O 1
ATOM 658 N N . LEU A 1 84 ? -9.242 -11.016 3.26 1 88.25 84 LEU A N 1
ATOM 659 C CA . LEU A 1 84 ? -8.57 -9.984 2.475 1 88.25 84 LEU A CA 1
ATOM 660 C C . LEU A 1 84 ? -9.586 -9.023 1.858 1 88.25 84 LEU A C 1
ATOM 662 O O . LEU A 1 84 ? -10.562 -9.461 1.254 1 88.25 84 LEU A O 1
ATOM 666 N N . TYR A 1 85 ? -9.398 -7.77 2.096 1 86.81 85 TYR A N 1
ATOM 667 C CA . TYR A 1 85 ? -10.273 -6.723 1.572 1 86.81 85 TYR A CA 1
ATOM 668 C C . TYR A 1 85 ? -9.57 -5.922 0.483 1 86.81 85 TYR A C 1
ATOM 670 O O . TYR A 1 85 ? -8.508 -5.332 0.722 1 86.81 85 TYR A O 1
ATOM 678 N N . VAL A 1 86 ? -10.18 -5.957 -0.687 1 90.44 86 VAL A N 1
ATOM 679 C CA . VAL A 1 86 ? -9.609 -5.266 -1.837 1 90.44 86 VAL A CA 1
ATOM 680 C C . VAL A 1 86 ? -10.5 -4.09 -2.227 1 90.44 86 VAL A C 1
ATOM 682 O O . VAL A 1 86 ? -11.727 -4.219 -2.273 1 90.44 86 VAL A O 1
ATOM 685 N N . PHE A 1 87 ? -9.781 -2.916 -2.451 1 88.25 87 PHE A N 1
ATOM 686 C CA . PHE A 1 87 ? -10.562 -1.728 -2.775 1 88.25 87 PHE A CA 1
ATOM 687 C C . PHE A 1 87 ? -9.961 -0.997 -3.973 1 88.25 87 PHE A C 1
ATOM 689 O O . PHE A 1 87 ? -8.742 -0.814 -4.047 1 88.25 87 PHE A O 1
ATOM 696 N N . GLY A 1 88 ? -10.891 -0.643 -4.914 1 89.19 88 GLY A N 1
ATOM 697 C CA . GLY A 1 88 ? -10.5 0.232 -6.008 1 89.19 88 GLY A CA 1
ATOM 698 C C . GLY A 1 88 ? -9.711 -0.481 -7.09 1 89.19 88 GLY A C 1
ATOM 699 O O . GLY A 1 88 ? -9.586 -1.707 -7.066 1 89.19 88 GLY A O 1
ATOM 700 N N . GLY A 1 89 ? -9.188 0.372 -8.07 1 90.31 89 GLY A N 1
ATOM 701 C CA . GLY A 1 89 ? -8.234 -0.091 -9.062 1 90.31 89 GLY A CA 1
ATOM 702 C C . GLY A 1 89 ? -8.891 -0.606 -10.328 1 90.31 89 GLY A C 1
ATOM 703 O O . GLY A 1 89 ? -8.211 -0.888 -11.32 1 90.31 89 GLY A O 1
ATOM 704 N N . MET A 1 90 ? -10.258 -0.845 -10.18 1 79 90 MET A N 1
ATOM 705 C CA . MET A 1 90 ? -10.906 -1.44 -11.344 1 79 90 MET A CA 1
ATOM 706 C C . MET A 1 90 ? -10.922 -0.466 -12.516 1 79 90 MET A C 1
ATOM 708 O O . MET A 1 90 ? -11.102 0.738 -12.32 1 79 90 MET A O 1
ATOM 712 N N . LEU A 1 91 ? -10.477 -1.033 -13.609 1 59.91 91 LEU A N 1
ATOM 713 C CA . LEU A 1 91 ? -10.641 -0.269 -14.836 1 59.91 91 LEU A CA 1
ATOM 714 C C . LEU A 1 91 ? -12.109 -0.231 -15.266 1 59.91 91 LEU A C 1
ATOM 716 O O . LEU A 1 91 ? -12.844 -1.195 -15.047 1 59.91 91 LEU A O 1
ATOM 720 N N . ASP A 1 92 ? -12.836 0.949 -15.094 1 53.25 92 ASP A N 1
ATOM 721 C CA . ASP A 1 92 ? -14.227 1.149 -15.469 1 53.25 92 ASP A CA 1
ATOM 722 C C . ASP A 1 92 ? -14.648 0.166 -16.562 1 53.25 92 ASP A C 1
ATOM 724 O O . ASP A 1 92 ? -14.227 0.288 -17.719 1 53.25 92 ASP A O 1
ATOM 728 N N . SER A 1 93 ? -14.344 -0.976 -16.375 1 45.41 93 SER A N 1
ATOM 729 C CA . SER A 1 93 ? -15.094 -1.626 -17.438 1 45.41 93 SER A CA 1
ATOM 730 C C . SER A 1 93 ? -16.594 -1.588 -17.172 1 45.41 93 SER A C 1
ATOM 732 O O . SER A 1 93 ? -17.031 -1.682 -16.016 1 45.41 93 SER A O 1
ATOM 734 N N . ALA A 1 94 ? -17.438 -0.826 -17.938 1 42.25 94 ALA A N 1
ATOM 735 C CA . ALA A 1 94 ? -18.891 -0.842 -17.891 1 42.25 94 ALA A CA 1
ATOM 736 C 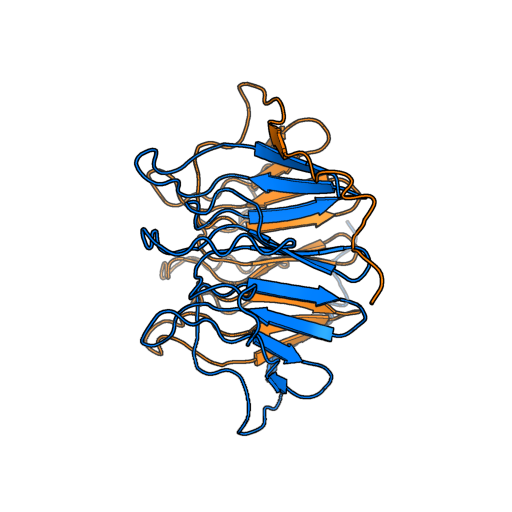C . ALA A 1 94 ? -19.406 -2.068 -17.141 1 42.25 94 ALA A C 1
ATOM 738 O O . ALA A 1 94 ? -20.422 -1.999 -16.453 1 42.25 94 ALA A O 1
ATOM 739 N N . TYR A 1 95 ? -19.047 -3.174 -17.453 1 37.28 95 TYR A N 1
ATOM 740 C CA . TYR A 1 95 ? -19.766 -4.422 -17.234 1 37.28 95 TYR A CA 1
ATOM 741 C C . TYR A 1 95 ? -19.297 -5.082 -15.938 1 37.28 95 TYR A C 1
ATOM 743 O O . TYR A 1 95 ? -19.75 -6.18 -15.594 1 37.28 95 TYR A O 1
ATOM 751 N N . THR A 1 96 ? -18.25 -4.695 -15.328 1 43.38 96 THR A N 1
ATOM 752 C CA . THR A 1 96 ? -17.797 -5.715 -14.383 1 43.38 96 THR A CA 1
ATOM 753 C C . THR A 1 96 ? -18.484 -5.523 -13.031 1 43.38 96 THR A C 1
ATOM 755 O O . THR A 1 96 ? -18.281 -4.504 -12.367 1 43.38 96 THR A O 1
ATOM 758 N N . LYS A 1 97 ? -19.672 -5.938 -12.836 1 39.94 97 LYS A N 1
ATOM 759 C CA . LYS A 1 97 ? -20.453 -6.109 -11.609 1 39.94 97 LYS A CA 1
ATOM 760 C C . LYS A 1 97 ? -19.734 -7.031 -10.625 1 39.94 97 LYS A C 1
ATOM 762 O O . LYS A 1 97 ? -20.344 -7.953 -10.078 1 39.94 97 LYS A O 1
ATOM 767 N N . ALA A 1 98 ? -18.5 -7.25 -10.703 1 40.69 98 ALA A N 1
ATOM 768 C CA . ALA A 1 98 ? -18.094 -8.273 -9.742 1 40.69 98 ALA A CA 1
ATOM 769 C C . ALA A 1 98 ? -18.219 -7.762 -8.312 1 40.69 98 ALA A C 1
ATOM 771 O O . ALA A 1 98 ? -17.5 -6.84 -7.906 1 40.69 98 ALA A O 1
ATOM 772 N N . SER A 1 99 ? -19.422 -7.633 -7.742 1 39 99 SER A N 1
ATOM 773 C CA . SER A 1 99 ? -19.75 -7.371 -6.344 1 39 99 SER A CA 1
ATOM 774 C C . SER A 1 99 ? -19.156 -8.43 -5.426 1 39 99 SER A C 1
ATOM 776 O O . SER A 1 99 ? -19.875 -9.312 -4.945 1 39 99 SER A O 1
ATOM 778 N N . CYS A 1 100 ? -18.203 -9.102 -5.691 1 37.75 100 CYS A N 1
ATOM 779 C CA . CYS A 1 100 ? -17.938 -10.07 -4.633 1 37.75 100 CYS A CA 1
ATOM 780 C C . CYS A 1 100 ? -17.641 -9.359 -3.314 1 37.75 100 CYS A C 1
ATOM 782 O O . CYS A 1 100 ? -17.188 -8.219 -3.305 1 37.75 100 CYS A O 1
ATOM 784 N N . ALA A 1 101 ? -18.141 -9.906 -2.209 1 41.88 101 ALA A N 1
ATOM 785 C CA . ALA A 1 101 ? -18.172 -9.523 -0.798 1 41.88 101 ALA A CA 1
ATOM 786 C C . ALA A 1 101 ? -16.953 -8.672 -0.439 1 41.88 101 ALA A C 1
ATOM 788 O O . ALA A 1 101 ? -17.062 -7.699 0.306 1 41.88 101 ALA A O 1
ATOM 789 N N . LEU A 1 102 ? -15.758 -9.164 -0.621 1 45.12 102 LEU A N 1
ATOM 790 C CA . LEU A 1 102 ? -14.586 -8.5 -0.06 1 45.12 102 LEU A CA 1
ATOM 791 C C . LEU A 1 102 ? -14.367 -7.141 -0.713 1 45.12 102 LEU A C 1
ATOM 793 O O . LEU A 1 102 ? -13.828 -6.227 -0.087 1 45.12 102 LEU A O 1
ATOM 797 N N . TRP A 1 103 ? -14.891 -6.934 -1.996 1 48.53 103 TRP A N 1
ATOM 798 C CA . TRP A 1 103 ? -14.422 -5.902 -2.92 1 48.53 103 TRP A CA 1
ATOM 799 C C . TRP A 1 103 ? -15.391 -4.727 -2.961 1 48.53 103 TRP A C 1
ATOM 801 O O . TRP A 1 103 ? -15.414 -3.971 -3.936 1 48.53 103 TRP A O 1
ATOM 811 N N . VAL A 1 104 ? -16.266 -4.5 -2.014 1 47.31 104 VAL A N 1
ATOM 812 C CA . VAL A 1 104 ? -17.453 -3.689 -2.268 1 47.31 104 VAL A CA 1
ATOM 813 C C . VAL A 1 104 ? -17.047 -2.307 -2.762 1 47.31 104 VAL A C 1
ATOM 815 O O . VAL A 1 104 ? -17.891 -1.476 -3.088 1 47.31 104 VAL A O 1
ATOM 818 N N . PHE A 1 105 ? -15.883 -1.727 -2.531 1 48.41 105 PHE A N 1
ATOM 819 C CA . PHE A 1 105 ? -15.953 -0.271 -2.564 1 48.41 105 PHE A CA 1
ATOM 820 C C . PHE A 1 105 ? -16.094 0.232 -3.996 1 48.41 105 PHE A C 1
ATOM 822 O O . PHE A 1 105 ? -16.031 -0.554 -4.945 1 48.41 105 PHE A O 1
ATOM 829 N N . ASP A 1 106 ? -16.125 1.582 -3.975 1 53.56 106 ASP A N 1
ATOM 830 C CA . ASP A 1 106 ? -16.172 2.482 -5.121 1 53.56 106 ASP A CA 1
ATOM 831 C C . ASP A 1 106 ? -15.18 2.041 -6.199 1 53.56 106 ASP A C 1
ATOM 833 O O . ASP A 1 106 ? -13.969 2.125 -6.008 1 53.56 106 ASP A O 1
ATOM 837 N N . VAL A 1 107 ? -15.648 1.296 -7.156 1 61.97 107 VAL A N 1
ATOM 838 C CA . VAL A 1 107 ? -14.953 0.64 -8.258 1 61.97 107 VAL A CA 1
ATOM 839 C C . VAL A 1 107 ? -14.289 1.688 -9.148 1 61.97 107 VAL A C 1
ATOM 841 O O . VAL A 1 107 ? -13.484 1.354 -10.016 1 61.97 107 VAL A O 1
ATOM 844 N N . ASN A 1 108 ? -14.289 3 -8.789 1 79.31 108 ASN A N 1
ATOM 845 C CA . ASN A 1 108 ? -13.695 3.92 -9.758 1 79.31 108 ASN A CA 1
ATOM 846 C C . ASN A 1 108 ? -12.57 4.738 -9.133 1 79.31 108 ASN A C 1
ATOM 848 O O . ASN A 1 108 ? -12.406 5.918 -9.438 1 79.31 108 ASN A O 1
ATOM 852 N N . ARG A 1 109 ? -11.906 4.254 -8.203 1 90.5 109 ARG A N 1
ATOM 853 C CA . ARG A 1 109 ? -10.836 4.949 -7.496 1 90.5 109 ARG A CA 1
ATOM 854 C C . ARG A 1 109 ? -9.508 4.207 -7.641 1 90.5 109 ARG A C 1
ATOM 856 O O . ARG A 1 109 ? -9.469 2.979 -7.531 1 90.5 109 ARG A O 1
ATOM 863 N N . LYS A 1 110 ? -8.461 4.969 -8.016 1 93.88 110 LYS A N 1
ATOM 864 C CA . LYS A 1 110 ? -7.121 4.41 -8.125 1 93.88 110 LYS A CA 1
ATOM 865 C C . LYS A 1 110 ? -6.105 5.277 -7.383 1 93.88 110 LYS A C 1
ATOM 867 O O . LYS A 1 110 ? -6.328 6.473 -7.184 1 93.88 110 LYS A O 1
ATOM 872 N N . GLY A 1 111 ? -5.016 4.676 -6.957 1 96.81 111 GLY A N 1
ATOM 873 C CA . GLY A 1 111 ? -3.902 5.434 -6.406 1 96.81 111 GLY A CA 1
ATOM 874 C C . GLY A 1 111 ? -4.172 5.965 -5.012 1 96.81 111 GLY A C 1
ATOM 875 O O . GLY A 1 111 ? -3.504 6.895 -4.555 1 96.81 111 GLY A O 1
ATOM 876 N N . HIS A 1 112 ? -5.238 5.438 -4.34 1 96.88 112 HIS A N 1
ATOM 877 C CA . HIS A 1 112 ? -5.492 5.723 -2.932 1 96.88 112 HIS A CA 1
ATOM 878 C C . HIS A 1 112 ? -4.641 4.84 -2.027 1 96.88 112 HIS A C 1
ATOM 880 O O . HIS A 1 112 ? -3.957 3.932 -2.506 1 96.88 112 HIS A O 1
ATOM 886 N N . SER A 1 113 ? -4.555 5.148 -0.778 1 98.12 113 SER A N 1
ATOM 887 C CA . SER A 1 113 ? -3.941 4.273 0.219 1 98.12 113 SER A CA 1
ATOM 888 C C . SER A 1 113 ? -4.957 3.838 1.271 1 98.12 113 SER A C 1
ATOM 890 O O . SER A 1 113 ? -6.004 4.469 1.427 1 98.12 113 SER A O 1
ATOM 892 N N . ALA A 1 114 ? -4.703 2.756 1.914 1 96.44 114 ALA A N 1
ATOM 893 C CA . ALA A 1 114 ? -5.578 2.207 2.943 1 96.44 114 ALA A CA 1
ATOM 894 C C . ALA A 1 114 ? -4.777 1.473 4.016 1 96.44 114 ALA A C 1
ATOM 896 O O . ALA A 1 114 ? -3.779 0.815 3.711 1 96.44 114 ALA A O 1
ATOM 897 N N . VAL A 1 115 ? -5.195 1.6 5.27 1 97.75 115 VAL A N 1
ATOM 898 C CA . VAL A 1 115 ? -4.559 0.919 6.395 1 97.75 115 VAL A CA 1
ATOM 899 C C . VAL A 1 115 ? -5.629 0.405 7.359 1 97.75 115 VAL A C 1
ATOM 901 O O . VAL A 1 115 ? -6.746 0.923 7.387 1 97.75 115 VAL A O 1
ATOM 904 N N . VAL A 1 116 ? -5.266 -0.641 8.062 1 96.06 116 VAL A N 1
ATOM 905 C CA . VAL A 1 116 ? -6.125 -1.146 9.125 1 96.06 116 VAL A CA 1
ATOM 906 C C . VAL A 1 116 ? -5.738 -0.502 10.453 1 96.06 116 VAL A C 1
ATOM 908 O O . VAL A 1 116 ? -4.559 -0.447 10.805 1 96.06 116 VAL A O 1
ATOM 911 N N . VAL A 1 117 ? -6.676 0.042 11.156 1 97.25 117 VAL A N 1
ATOM 912 C CA . VAL A 1 117 ? -6.535 0.545 12.516 1 97.25 117 VAL A CA 1
ATOM 913 C C . VAL A 1 117 ? -7.629 -0.048 13.406 1 97.25 117 VAL A C 1
ATOM 915 O O . VAL A 1 117 ? -8.797 0.321 13.289 1 97.25 117 VAL A O 1
ATOM 918 N N . GLY A 1 118 ? -7.23 -0.926 14.297 1 95 118 GLY A N 1
ATOM 919 C CA . GLY A 1 118 ? -8.234 -1.645 15.062 1 95 118 GLY A CA 1
ATOM 920 C C . GLY A 1 118 ? -9.172 -2.467 14.195 1 95 118 GLY A C 1
ATOM 921 O O . GLY A 1 118 ? -8.727 -3.326 13.43 1 95 118 GLY A O 1
ATOM 922 N N . SER A 1 119 ? -10.516 -2.219 14.273 1 93.81 119 SER A N 1
ATOM 923 C CA . SER A 1 119 ? -11.508 -2.982 13.516 1 93.81 119 SER A CA 1
ATOM 924 C C . SER A 1 119 ? -11.984 -2.203 12.297 1 93.81 119 SER A C 1
ATOM 926 O O . SER A 1 119 ? -13.055 -2.488 11.758 1 93.81 119 SER A O 1
ATOM 928 N N . ALA A 1 120 ? -11.164 -1.183 11.945 1 93.88 120 ALA A N 1
ATOM 929 C CA . ALA A 1 120 ? -11.57 -0.369 10.805 1 93.88 120 ALA A CA 1
ATOM 930 C C . ALA A 1 120 ? -10.453 -0.284 9.766 1 93.88 120 ALA A C 1
ATOM 932 O O . ALA A 1 120 ? -9.273 -0.449 10.094 1 93.88 120 ALA A O 1
ATOM 933 N N . MET A 1 121 ? -10.844 -0.095 8.578 1 93.94 121 MET A N 1
ATOM 934 C CA . MET A 1 121 ? -9.938 0.32 7.512 1 93.94 121 MET A CA 1
ATOM 935 C C . MET A 1 121 ? -10.102 1.805 7.207 1 93.94 121 MET A C 1
ATOM 937 O O . MET A 1 121 ? -11.227 2.287 7.039 1 93.94 121 MET A O 1
ATOM 941 N N . LEU A 1 122 ? -9.062 2.506 7.223 1 96.25 122 LEU A N 1
ATOM 942 C CA . LEU A 1 122 ? -9.062 3.906 6.812 1 96.25 122 LEU A CA 1
ATOM 943 C C . LEU A 1 122 ? -8.469 4.062 5.418 1 96.25 122 LEU A C 1
ATOM 945 O O . LEU A 1 122 ? -7.461 3.426 5.09 1 96.25 122 LEU A O 1
ATOM 949 N N . LEU A 1 123 ? -9.148 4.812 4.598 1 95.19 123 LEU A N 1
ATOM 950 C CA . LEU A 1 123 ? -8.781 5.035 3.203 1 95.19 123 LEU A CA 1
ATOM 951 C C . LEU A 1 123 ? -8.641 6.527 2.908 1 95.19 123 LEU A C 1
ATOM 953 O O . LEU A 1 123 ? -9.484 7.324 3.328 1 95.19 123 LEU A O 1
ATOM 957 N N . TYR A 1 124 ? -7.559 6.906 2.217 1 97.31 124 TYR A N 1
ATOM 958 C CA . TYR A 1 124 ? -7.367 8.32 1.911 1 97.31 124 TYR A CA 1
ATOM 959 C C . TYR A 1 124 ? -7.035 8.523 0.438 1 97.31 124 TYR A C 1
ATOM 961 O O . TYR A 1 124 ? -6.23 7.773 -0.131 1 97.31 124 TYR A O 1
ATOM 969 N N . GLY A 1 125 ? -7.723 9.477 -0.146 1 97.06 125 GLY A N 1
ATOM 970 C CA . GLY A 1 125 ? -7.293 10.039 -1.418 1 97.06 125 GLY A CA 1
ATOM 971 C C . GLY A 1 125 ? -7.578 9.125 -2.598 1 97.06 125 GLY A C 1
ATOM 972 O O . GLY A 1 125 ? -8.516 8.32 -2.557 1 97.06 125 GLY A O 1
ATOM 973 N N . GLY A 1 126 ? -6.793 9.344 -3.668 1 96.69 126 GLY A N 1
ATOM 974 C CA . GLY A 1 126 ? -6.941 8.602 -4.91 1 96.69 126 GLY A CA 1
ATOM 975 C C . GLY A 1 126 ? -7.5 9.445 -6.043 1 96.69 126 GLY A C 1
ATOM 976 O O . GLY A 1 126 ? -7.805 10.625 -5.852 1 96.69 126 GLY A O 1
ATOM 977 N N . LEU A 1 127 ? -7.387 8.789 -7.145 1 95.06 127 LEU A N 1
ATOM 978 C CA . LEU A 1 127 ? -8.008 9.352 -8.344 1 95.06 127 LEU A CA 1
ATOM 979 C C . LEU A 1 127 ? -9.398 8.758 -8.562 1 95.06 127 LEU A C 1
ATOM 981 O O . LEU A 1 127 ? -9.555 7.539 -8.633 1 95.06 127 LEU A O 1
ATOM 985 N N . VAL A 1 128 ? -10.359 9.617 -8.578 1 90.69 128 VAL A N 1
ATOM 986 C CA . VAL A 1 128 ? -11.734 9.195 -8.82 1 90.69 128 VAL A CA 1
ATOM 987 C C . VAL A 1 128 ? -12.18 9.633 -10.211 1 90.69 128 VAL A C 1
ATOM 989 O O . VAL A 1 128 ? -11.977 10.789 -10.602 1 90.69 128 VAL A O 1
ATOM 992 N N . ASP A 1 129 ? -12.781 8.703 -10.883 1 81.94 129 ASP A N 1
ATOM 993 C CA . ASP A 1 129 ? -13.227 8.984 -12.242 1 81.94 129 ASP A CA 1
ATOM 994 C C . ASP A 1 129 ? -13.992 10.305 -12.312 1 81.94 129 ASP A C 1
ATOM 996 O O . ASP A 1 129 ? -14.836 10.586 -11.453 1 81.94 129 ASP A O 1
ATOM 1000 N N . ILE A 1 130 ? -13.734 11.109 -13.336 1 80.31 130 ILE A N 1
ATOM 1001 C CA . ILE A 1 130 ? -14.375 12.383 -13.648 1 80.31 130 ILE A CA 1
ATOM 1002 C C . ILE A 1 130 ? -13.984 13.422 -12.609 1 80.31 130 ILE A C 1
ATOM 1004 O O . ILE A 1 130 ? -13.688 14.57 -12.945 1 80.31 130 ILE A O 1
ATOM 1008 N N . LYS A 1 131 ? -13.883 13.078 -11.234 1 86.31 131 LYS A N 1
ATOM 1009 C CA . LYS A 1 131 ? -13.586 14.008 -10.148 1 86.31 131 LYS A CA 1
ATOM 1010 C C . LYS A 1 131 ? -12.109 14.375 -10.117 1 86.31 131 LYS A C 1
ATOM 1012 O O . LYS A 1 131 ? -11.742 15.477 -9.719 1 86.31 131 LYS A O 1
ATOM 1017 N N . GLY A 1 132 ? -11.211 13.43 -10.531 1 92.75 132 GLY A N 1
ATOM 1018 C CA . GLY A 1 132 ? -9.781 13.648 -10.391 1 92.75 132 GLY A CA 1
ATOM 1019 C C . GLY A 1 132 ? -9.25 13.281 -9.023 1 92.75 132 GLY A C 1
ATOM 1020 O O . GLY A 1 132 ? -9.805 12.406 -8.352 1 92.75 132 GLY A O 1
ATOM 1021 N N . SER A 1 133 ? -8.078 13.906 -8.656 1 96.38 133 SER A N 1
ATOM 1022 C CA . SER A 1 133 ? -7.508 13.609 -7.348 1 96.38 133 SER A CA 1
ATOM 1023 C C . SER A 1 133 ? -8.43 14.062 -6.227 1 96.38 133 SER A C 1
ATOM 1025 O O . SER A 1 133 ? -9.062 15.117 -6.324 1 96.38 133 SER A O 1
ATOM 1027 N N . SER A 1 134 ? -8.492 13.312 -5.195 1 95.38 134 SER A N 1
ATOM 1028 C CA . SER A 1 134 ? -9.43 13.547 -4.105 1 95.38 134 SER A CA 1
ATOM 1029 C C . SER A 1 134 ? -8.719 13.578 -2.756 1 95.38 134 SER A C 1
ATOM 1031 O O . SER A 1 134 ? -7.688 12.93 -2.578 1 95.38 134 SER A O 1
ATOM 1033 N N . GLN A 1 135 ? -9.289 14.305 -1.826 1 96.94 135 GLN A N 1
ATOM 1034 C CA . GLN A 1 135 ? -8.828 14.273 -0.44 1 96.94 135 GLN A CA 1
ATOM 1035 C C . GLN A 1 135 ? -9.812 13.523 0.447 1 96.94 135 GLN A C 1
ATOM 1037 O O . GLN A 1 135 ? -9.836 13.719 1.664 1 96.94 135 GLN A O 1
ATOM 1042 N N . ASP A 1 136 ? -10.672 12.734 -0.228 1 93.75 136 ASP A N 1
ATOM 1043 C CA . ASP A 1 136 ? -11.648 11.945 0.525 1 93.75 136 ASP A CA 1
ATOM 1044 C C . ASP A 1 136 ? -10.953 11.086 1.579 1 93.75 136 ASP A C 1
ATOM 1046 O O . ASP A 1 136 ? -9.906 10.5 1.317 1 93.75 136 ASP A O 1
ATOM 1050 N N . PHE A 1 137 ? -11.555 11.039 2.74 1 96.06 137 PHE A N 1
ATOM 1051 C CA . PHE A 1 137 ? -11.117 10.234 3.875 1 96.06 137 PHE A CA 1
ATOM 1052 C C . PHE A 1 137 ? -12.266 9.383 4.398 1 96.06 137 PHE A C 1
ATOM 1054 O O . PHE A 1 137 ? -13.258 9.906 4.895 1 96.06 137 PHE A O 1
ATOM 1061 N N . TRP A 1 138 ? -12.086 8.055 4.211 1 92.94 138 TRP A N 1
ATOM 1062 C CA . TRP A 1 138 ? -13.172 7.121 4.484 1 92.94 138 TRP A CA 1
ATOM 1063 C C . TRP A 1 138 ? -12.758 6.105 5.547 1 92.94 138 TRP A C 1
ATOM 1065 O O . TRP A 1 138 ? -11.578 5.781 5.68 1 92.94 138 TRP A O 1
ATOM 1075 N N . SER A 1 139 ? -13.742 5.688 6.293 1 93.12 139 SER A N 1
ATOM 1076 C CA . SER A 1 139 ? -13.586 4.555 7.195 1 93.12 139 SER A CA 1
ATOM 1077 C C . SER A 1 139 ? -14.562 3.434 6.855 1 93.12 139 SER A C 1
ATOM 1079 O O . SER A 1 139 ? -15.727 3.693 6.531 1 93.12 139 SER A O 1
ATOM 1081 N N . LEU A 1 140 ? -14.062 2.275 6.84 1 90.31 140 LEU A N 1
ATOM 1082 C CA . LEU A 1 140 ? -14.891 1.074 6.77 1 90.31 140 LEU A CA 1
ATOM 1083 C C . LEU A 1 140 ? -14.797 0.278 8.07 1 90.31 140 LEU A C 1
ATOM 1085 O O . LEU A 1 140 ? -13.711 -0.156 8.461 1 90.31 140 LEU A O 1
ATOM 1089 N N . ASP A 1 141 ? -15.953 0.073 8.672 1 88.88 141 ASP A N 1
ATOM 1090 C CA . ASP A 1 141 ? -16.016 -0.804 9.844 1 88.88 141 ASP A CA 1
ATOM 1091 C C . ASP A 1 141 ? -16.203 -2.26 9.422 1 88.88 141 ASP A C 1
ATOM 1093 O O . ASP A 1 141 ? -17.203 -2.598 8.781 1 88.88 141 ASP A O 1
ATOM 1097 N N . PHE A 1 142 ? -15.133 -3.018 9.828 1 83.69 142 PHE A N 1
ATOM 1098 C CA . PHE A 1 142 ? -15.188 -4.418 9.422 1 83.69 142 PHE A CA 1
ATOM 1099 C C . PHE A 1 142 ? -16.359 -5.125 10.102 1 83.69 142 PHE A C 1
ATOM 1101 O O . PHE A 1 142 ? -16.734 -4.793 11.227 1 83.69 142 PHE A O 1
ATOM 1108 N N . MET B 1 1 ? -22.312 -25.594 4.145 1 22.59 1 MET B N 1
ATOM 1109 C CA . MET B 1 1 ? -22.453 -24.562 3.121 1 22.59 1 MET B CA 1
ATOM 1110 C C . MET B 1 1 ? -22.797 -23.219 3.746 1 22.59 1 MET B C 1
ATOM 1112 O O . MET B 1 1 ? -23.984 -22.891 3.91 1 22.59 1 MET B O 1
ATOM 1116 N N . GLN B 1 2 ? -22.266 -22.891 4.957 1 27.06 2 GLN B N 1
ATOM 1117 C CA . GLN B 1 2 ? -22.734 -21.938 5.953 1 27.06 2 GLN B CA 1
ATOM 1118 C C . GLN B 1 2 ? -22.859 -20.531 5.355 1 27.06 2 GLN B C 1
ATOM 1120 O O . GLN B 1 2 ? -21.922 -20.016 4.766 1 27.06 2 GLN B O 1
ATOM 1125 N N . ALA B 1 3 ? -24.016 -20.047 4.934 1 28.14 3 ALA B N 1
ATOM 1126 C CA . ALA B 1 3 ? -24.531 -18.766 4.469 1 28.14 3 ALA B CA 1
ATOM 1127 C C . ALA B 1 3 ? -23.875 -17.609 5.211 1 28.14 3 ALA B C 1
ATOM 1129 O O . ALA B 1 3 ? -23.703 -17.656 6.43 1 28.14 3 ALA B O 1
ATOM 1130 N N . MET B 1 4 ? -22.828 -17.031 4.578 1 35.25 4 MET B N 1
ATOM 1131 C CA . MET B 1 4 ? -22.344 -15.75 5.074 1 35.25 4 MET B CA 1
ATOM 1132 C C . MET B 1 4 ? -23.5 -14.898 5.586 1 35.25 4 MET B C 1
ATOM 1134 O O . MET B 1 4 ? -24.141 -14.188 4.816 1 35.25 4 MET B O 1
ATOM 1138 N N . SER B 1 5 ? -24.484 -15.398 6.273 1 34.94 5 SER B N 1
ATOM 1139 C CA . SER B 1 5 ? -25.734 -14.844 6.805 1 34.94 5 SER B CA 1
ATOM 1140 C C . SER B 1 5 ? -25.531 -13.422 7.312 1 34.94 5 SER B C 1
ATOM 1142 O O . SER B 1 5 ? -26.328 -12.531 7.004 1 34.94 5 SER B O 1
ATOM 1144 N N . GLN B 1 6 ? -25.25 -13.297 8.695 1 35.25 6 GLN B N 1
ATOM 1145 C CA . GLN B 1 6 ? -25.438 -12.016 9.367 1 35.25 6 GLN B CA 1
ATOM 1146 C C . GLN B 1 6 ? -24.547 -10.938 8.773 1 35.25 6 GLN B C 1
ATOM 1148 O O . GLN B 1 6 ? -23.328 -10.93 9.016 1 35.25 6 GLN B O 1
ATOM 1153 N N . SER B 1 7 ? -24.469 -10.539 7.508 1 39.56 7 SER B N 1
ATOM 1154 C CA . SER B 1 7 ? -23.828 -9.57 6.621 1 39.56 7 SER B CA 1
ATOM 1155 C C . SER B 1 7 ? -23.609 -8.242 7.332 1 39.56 7 SER B C 1
ATOM 1157 O O . SER B 1 7 ? -24.516 -7.426 7.449 1 39.56 7 SER B O 1
ATOM 1159 N N . SER B 1 8 ? -23.328 -8.172 8.562 1 44.84 8 SER B N 1
ATOM 1160 C CA . SER B 1 8 ? -23.016 -6.871 9.141 1 44.84 8 SER B CA 1
ATOM 1161 C C . SER B 1 8 ? -22.375 -5.945 8.109 1 44.84 8 SER B C 1
ATOM 1163 O O . SER B 1 8 ? -21.344 -6.27 7.523 1 44.84 8 SER B O 1
ATOM 1165 N N . SER B 1 9 ? -23.172 -5.316 7.27 1 54.31 9 SER B N 1
ATOM 1166 C CA . SER B 1 9 ? -22.938 -4.395 6.164 1 54.31 9 SER B CA 1
ATOM 1167 C C . SER B 1 9 ? -21.734 -3.51 6.426 1 54.31 9 SER B C 1
ATOM 1169 O O . SER B 1 9 ? -21.656 -2.828 7.449 1 54.31 9 SER B O 1
ATOM 1171 N N . CYS B 1 10 ? -20.562 -4.016 6.113 1 63.88 10 CYS B N 1
ATOM 1172 C CA . CYS B 1 10 ? -19.469 -3.045 6.09 1 63.88 10 CYS B CA 1
ATOM 1173 C C . CYS B 1 10 ? -19.953 -1.698 5.562 1 63.88 10 CYS B C 1
ATOM 1175 O O . CYS B 1 10 ? -20.609 -1.633 4.523 1 63.88 10 CYS B O 1
ATOM 1177 N N . LEU B 1 11 ? -20.156 -0.773 6.594 1 73.12 11 LEU B N 1
ATOM 1178 C CA . LEU B 1 11 ? -20.625 0.571 6.27 1 73.12 11 LEU B CA 1
ATOM 1179 C C . LEU B 1 11 ? -19.453 1.519 6.059 1 73.12 11 LEU B C 1
ATOM 1181 O O . LEU B 1 11 ? -18.531 1.572 6.883 1 73.12 11 LEU B O 1
ATOM 1185 N N . TRP B 1 12 ? -19.328 2.064 4.863 1 84.19 12 TRP B N 1
ATOM 1186 C CA . TRP B 1 12 ? -18.406 3.158 4.59 1 84.19 12 TRP B CA 1
ATOM 1187 C C . TRP B 1 12 ? -18.922 4.465 5.195 1 84.19 12 TRP B C 1
ATOM 1189 O O . TRP B 1 12 ? -20.094 4.797 5.066 1 84.19 12 TRP B O 1
ATOM 1199 N N . THR B 1 13 ? -18.062 5.047 5.945 1 89.56 13 THR B N 1
ATOM 1200 C CA . THR B 1 13 ? -18.375 6.363 6.488 1 89.56 13 THR B CA 1
ATOM 1201 C C . THR B 1 13 ? -17.297 7.371 6.109 1 89.56 13 THR B C 1
ATOM 1203 O O . THR B 1 13 ? -16.094 7.062 6.168 1 89.56 13 THR B O 1
ATOM 1206 N N . LYS B 1 14 ? -17.781 8.539 5.688 1 91.5 14 LYS B N 1
ATOM 1207 C CA . LYS B 1 14 ? -16.828 9.617 5.449 1 91.5 14 LYS B CA 1
ATOM 1208 C C . LYS B 1 14 ? -16.375 10.25 6.758 1 91.5 14 LYS B C 1
ATOM 1210 O O . LYS B 1 14 ? -17.203 10.641 7.582 1 91.5 14 LYS B O 1
ATOM 1215 N N . LEU B 1 15 ? -15.062 10.312 6.973 1 95.69 15 LEU B N 1
ATOM 1216 C CA . LEU B 1 15 ? -14.539 10.891 8.203 1 95.69 15 LEU B CA 1
ATOM 1217 C C . LEU B 1 15 ? -14.438 12.406 8.086 1 95.69 15 LEU B C 1
ATOM 1219 O O . LEU B 1 15 ? -14 12.93 7.062 1 95.69 15 LEU B O 1
ATOM 1223 N N . PRO B 1 16 ? -14.891 13.109 9.141 1 94.38 16 PRO B N 1
ATOM 1224 C CA . PRO B 1 16 ? -14.758 14.562 9.117 1 94.38 16 PRO B CA 1
ATOM 1225 C C . PRO B 1 16 ? -13.305 15.023 9.109 1 94.38 16 PRO B C 1
ATOM 1227 O O . PRO B 1 16 ? -12.438 14.375 9.703 1 94.38 16 PRO B O 1
ATOM 1230 N N . GLN B 1 17 ? -13.062 16.047 8.375 1 95.06 17 GLN B N 1
ATOM 1231 C CA . GLN B 1 17 ? -11.734 16.641 8.289 1 95.06 17 GLN B CA 1
ATOM 1232 C C . GLN B 1 17 ? -11.789 18.156 8.5 1 95.06 17 GLN B C 1
ATOM 1234 O O . GLN B 1 17 ? -12.727 18.812 8.055 1 95.06 17 GLN B O 1
ATOM 1239 N N . SER B 1 18 ? -10.828 18.672 9.242 1 93.75 18 SER B N 1
ATOM 1240 C CA . SER B 1 18 ? -10.695 20.109 9.32 1 93.75 18 SER B CA 1
ATOM 1241 C C . SER B 1 18 ? -10.117 20.688 8.031 1 93.75 18 SER B C 1
ATOM 1243 O O . SER B 1 18 ? -9.742 19.938 7.125 1 93.75 18 SER B O 1
ATOM 1245 N N . SER B 1 19 ? -10.078 22.016 8.031 1 92.5 19 SER B N 1
ATOM 1246 C CA . SER B 1 19 ? -9.484 22.672 6.867 1 92.5 19 SER B CA 1
ATOM 1247 C C . SER B 1 19 ? -7.988 22.391 6.773 1 92.5 19 SER B C 1
ATOM 1249 O O . SER B 1 19 ? -7.402 22.484 5.695 1 92.5 19 SER B O 1
ATOM 1251 N N . TRP B 1 20 ? -7.426 22.094 7.91 1 95.81 20 TRP B N 1
ATOM 1252 C CA . TRP B 1 20 ? -6.008 21.75 7.926 1 95.81 20 TRP B CA 1
ATOM 1253 C C . TRP B 1 20 ? -5.812 20.234 7.797 1 95.81 20 TRP B C 1
ATOM 1255 O O . TRP B 1 20 ? -5.68 19.531 8.797 1 95.81 20 TRP B O 1
ATOM 1265 N N . SER B 1 21 ? -5.922 19.734 6.688 1 98.12 21 SER B N 1
ATOM 1266 C CA . SER B 1 21 ? -5.789 18.328 6.336 1 98.12 21 SER B CA 1
ATOM 1267 C C . SER B 1 21 ? -5.031 18.156 5.027 1 98.12 21 SER B C 1
ATOM 1269 O O . SER B 1 21 ? -4.816 19.109 4.293 1 98.12 21 SER B O 1
ATOM 1271 N N . PRO B 1 22 ? -4.496 16.984 4.758 1 98 22 PRO B N 1
ATOM 1272 C CA . PRO B 1 22 ? -3.781 16.781 3.496 1 98 22 PRO B CA 1
ATOM 1273 C C . PRO B 1 22 ? -4.621 17.156 2.279 1 98 22 PRO B C 1
ATOM 1275 O O . PRO B 1 22 ? -5.828 16.906 2.256 1 98 22 PRO B O 1
ATOM 1278 N N . CYS B 1 23 ? -4.066 17.734 1.24 1 97.94 23 CYS B N 1
ATOM 1279 C CA . CYS B 1 23 ? -4.742 18.125 0.009 1 97.94 23 CYS B CA 1
ATOM 1280 C C . CYS B 1 23 ? -5.105 16.906 -0.828 1 97.94 23 CYS B C 1
ATOM 1282 O O . CYS B 1 23 ? -4.812 15.773 -0.445 1 97.94 23 CYS B O 1
ATOM 1284 N N . ASP B 1 24 ? -5.828 17.219 -1.921 1 98.12 24 ASP B N 1
ATOM 1285 C CA . ASP B 1 24 ? -6.07 16.172 -2.908 1 98.12 24 ASP B CA 1
ATOM 1286 C C . ASP B 1 24 ? -4.766 15.508 -3.334 1 98.12 24 ASP B C 1
ATOM 1288 O O . ASP B 1 24 ? -3.797 16.188 -3.682 1 98.12 24 ASP B O 1
ATOM 1292 N N . ARG B 1 25 ? -4.793 14.148 -3.316 1 98.5 25 ARG B N 1
ATOM 1293 C CA . ARG B 1 25 ? -3.564 13.461 -3.693 1 98.5 25 ARG B CA 1
ATOM 1294 C C . ARG B 1 25 ? -3.852 12.023 -4.125 1 98.5 25 ARG B C 1
ATOM 1296 O O . ARG B 1 25 ? -4.895 11.461 -3.779 1 98.5 25 ARG B O 1
ATOM 1303 N N . TYR B 1 26 ? -3.025 11.484 -4.879 1 97.94 26 TYR B N 1
ATOM 1304 C CA . TYR B 1 26 ? -2.953 10.07 -5.242 1 97.94 26 TYR B CA 1
ATOM 1305 C C . TYR B 1 26 ? -1.505 9.609 -5.328 1 97.94 26 TYR B C 1
ATOM 1307 O O . TYR B 1 26 ? -0.58 10.422 -5.273 1 97.94 26 TYR B O 1
ATOM 1315 N N . LYS B 1 27 ? -1.24 8.305 -5.289 1 97.81 27 LYS B N 1
ATOM 1316 C CA . LYS B 1 27 ? 0.096 7.73 -5.406 1 97.81 27 LYS B CA 1
ATOM 1317 C C . LYS B 1 27 ? 0.922 7.996 -4.152 1 97.81 27 LYS B C 1
ATOM 1319 O O . LYS B 1 27 ? 2.154 7.977 -4.199 1 97.81 27 LYS B O 1
ATOM 1324 N N . HIS B 1 28 ? 0.251 8.375 -3.023 1 97.5 28 HIS B N 1
ATOM 1325 C CA . HIS B 1 28 ? 0.901 8.516 -1.726 1 97.5 28 HIS B CA 1
ATOM 1326 C C . HIS B 1 28 ? 0.951 7.188 -0.986 1 97.5 28 HIS B C 1
ATOM 1328 O O . HIS B 1 28 ? 0.265 6.234 -1.366 1 97.5 28 HIS B O 1
ATOM 1334 N N . ALA B 1 29 ? 1.797 7.078 0.007 1 96.38 29 ALA B N 1
ATOM 1335 C CA . ALA B 1 29 ? 1.855 5.898 0.87 1 96.38 29 ALA B CA 1
ATOM 1336 C C . ALA B 1 29 ? 1.282 6.203 2.252 1 96.38 29 ALA B C 1
ATOM 1338 O O . ALA B 1 29 ? 1.345 7.344 2.721 1 96.38 29 ALA B O 1
ATOM 1339 N N . CYS B 1 30 ? 0.749 5.195 2.871 1 97.81 30 CYS B N 1
ATOM 1340 C CA . CYS B 1 30 ? 0.296 5.309 4.254 1 97.81 30 CYS B CA 1
ATOM 1341 C C . CYS B 1 30 ? 0.651 4.059 5.047 1 97.81 30 CYS B C 1
ATOM 1343 O O . CYS B 1 30 ? 0.919 3.004 4.469 1 97.81 30 CYS B O 1
ATOM 1345 N N . CYS B 1 31 ? 0.76 4.148 6.281 1 96.44 31 CYS B N 1
ATOM 1346 C CA . CYS B 1 31 ? 0.846 3.043 7.227 1 96.44 31 CYS B CA 1
ATOM 1347 C C . CYS B 1 31 ? 0.266 3.434 8.578 1 96.44 31 CYS B C 1
ATOM 1349 O O . CYS B 1 31 ? -0.053 4.602 8.812 1 96.44 31 CYS B O 1
ATOM 1351 N N . SER B 1 32 ? -0.051 2.479 9.352 1 97.12 32 SER B N 1
ATOM 1352 C CA . SER B 1 32 ? -0.523 2.719 10.711 1 97.12 32 SER B CA 1
ATOM 1353 C C . SER B 1 32 ? 0.502 2.264 11.742 1 97.12 32 SER B C 1
ATOM 1355 O O . SER B 1 32 ? 1.226 1.29 11.516 1 97.12 32 SER B O 1
ATOM 1357 N N . TYR B 1 33 ? 0.595 2.992 12.766 1 94 33 TYR B N 1
ATOM 1358 C CA . TYR B 1 33 ? 1.458 2.645 13.891 1 94 33 TYR B CA 1
ATOM 1359 C C . TYR B 1 33 ? 0.904 3.199 15.195 1 94 33 TYR B C 1
ATOM 1361 O O . TYR B 1 33 ? 0.568 4.383 15.281 1 94 33 TYR B O 1
ATOM 1369 N N . ASP B 1 34 ? 0.776 2.334 16.156 1 94.94 34 ASP B N 1
ATOM 1370 C CA . ASP B 1 34 ? 0.359 2.711 17.5 1 94.94 34 ASP B CA 1
ATOM 1371 C C . ASP B 1 34 ? -0.915 3.553 17.469 1 94.94 34 ASP B C 1
ATOM 1373 O O . ASP B 1 34 ? -0.976 4.621 18.078 1 94.94 34 ASP B O 1
ATOM 1377 N N . GLY B 1 35 ? -1.851 3.166 16.672 1 95.94 35 GLY B N 1
ATOM 1378 C CA . GLY B 1 35 ? -3.172 3.773 16.656 1 95.94 35 GLY B CA 1
ATOM 1379 C C . GLY B 1 35 ? -3.254 4.992 15.75 1 95.94 35 GLY B C 1
ATOM 1380 O O . GLY B 1 35 ? -4.324 5.578 15.586 1 95.94 35 GLY B O 1
ATOM 1381 N N . SER B 1 36 ? -2.109 5.402 15.219 1 96.88 36 SER B N 1
ATOM 1382 C CA . SER B 1 36 ? -2.084 6.559 14.336 1 96.88 36 SER B CA 1
ATOM 1383 C C . SER B 1 36 ? -1.904 6.137 12.883 1 96.88 36 SER B C 1
ATOM 1385 O O . SER B 1 36 ? -1.39 5.051 12.602 1 96.88 36 SER B O 1
ATOM 1387 N N . VAL B 1 37 ? -2.402 7 11.977 1 97.75 37 VAL B N 1
ATOM 1388 C CA . VAL B 1 37 ? -2.219 6.809 10.539 1 97.75 37 VAL B CA 1
ATOM 1389 C C . VAL B 1 37 ? -1.258 7.863 9.992 1 97.75 37 VAL B C 1
ATOM 1391 O O . VAL B 1 37 ? -1.35 9.039 10.352 1 97.75 37 VAL B O 1
ATOM 1394 N N . TYR B 1 38 ? -0.323 7.449 9.188 1 94.81 38 TYR B N 1
ATOM 1395 C CA . TYR B 1 38 ? 0.65 8.344 8.578 1 94.81 38 TYR B CA 1
ATOM 1396 C C . TYR B 1 38 ? 0.493 8.367 7.062 1 94.81 38 TYR B C 1
ATOM 1398 O O . TYR B 1 38 ? 0.278 7.324 6.438 1 94.81 38 TYR B O 1
ATOM 1406 N N . ILE B 1 39 ? 0.512 9.508 6.477 1 97 39 ILE B N 1
ATOM 1407 C CA . ILE B 1 39 ? 0.48 9.688 5.031 1 97 39 ILE B CA 1
ATOM 1408 C C . ILE B 1 39 ? 1.707 10.484 4.582 1 97 39 ILE B C 1
ATOM 1410 O O . ILE B 1 39 ? 2.07 11.484 5.207 1 97 39 ILE B O 1
ATOM 1414 N N . LEU B 1 40 ? 2.334 10.008 3.518 1 93.19 40 LEU B N 1
ATOM 1415 C CA . LEU B 1 40 ? 3.531 10.672 3.008 1 93.19 40 LEU B CA 1
ATOM 1416 C C . LEU B 1 40 ? 3.471 10.812 1.49 1 93.19 40 LEU B C 1
ATOM 1418 O O . LEU B 1 40 ? 3.221 9.828 0.782 1 93.19 40 LEU B O 1
ATOM 1422 N N . GLY B 1 41 ? 3.666 12.039 1.042 1 94.06 41 GLY B N 1
ATOM 1423 C CA . GLY B 1 41 ? 3.928 12.297 -0.365 1 94.06 41 GLY B CA 1
ATOM 1424 C C . GLY B 1 41 ? 2.727 12.031 -1.253 1 94.06 41 GLY B C 1
ATOM 1425 O O . GLY B 1 41 ? 1.586 12.273 -0.851 1 94.06 41 GLY B O 1
ATOM 1426 N N . GLY B 1 42 ? 3 11.609 -2.488 1 96.75 42 GLY B N 1
ATOM 1427 C CA . GLY B 1 42 ? 2.004 11.445 -3.535 1 96.75 42 GLY B CA 1
ATOM 1428 C C . GLY B 1 42 ? 2.035 12.555 -4.566 1 96.75 42 GLY B C 1
ATOM 1429 O O . GLY B 1 42 ? 3.08 13.172 -4.793 1 96.75 42 GLY B O 1
ATOM 1430 N N . ARG B 1 43 ? 0.927 12.57 -5.199 1 97.31 43 ARG B N 1
ATOM 1431 C CA . ARG B 1 43 ? 0.818 13.555 -6.273 1 97.31 43 ARG B CA 1
ATOM 1432 C C . ARG B 1 43 ? -0.523 14.273 -6.223 1 97.31 43 ARG B C 1
ATOM 1434 O O . ARG B 1 43 ? -1.566 13.648 -6.031 1 97.31 43 ARG B O 1
ATOM 1441 N N . GLY B 1 44 ? -0.46 15.594 -6.219 1 96.12 44 GLY B N 1
ATOM 1442 C CA . GLY B 1 44 ? -1.604 16.438 -6.531 1 96.12 44 GLY B CA 1
ATOM 1443 C C . GLY B 1 44 ? -1.496 17.109 -7.883 1 96.12 44 GLY B C 1
ATOM 1444 O O . GLY B 1 44 ? -1.442 16.438 -8.914 1 96.12 44 GLY B O 1
ATOM 1445 N N . SER B 1 45 ? -1.4 18.391 -7.91 1 94.88 45 SER B N 1
ATOM 1446 C CA . SER B 1 45 ? -1.046 19.109 -9.133 1 94.88 45 SER B CA 1
ATOM 1447 C C . SER B 1 45 ? 0.428 18.906 -9.477 1 94.88 45 SER B C 1
ATOM 1449 O O . SER B 1 45 ? 0.819 19.016 -10.641 1 94.88 45 SER B O 1
ATOM 1451 N N . SER B 1 46 ? 1.184 18.625 -8.477 1 94.81 46 SER B N 1
ATOM 1452 C CA . SER B 1 46 ? 2.594 18.266 -8.562 1 94.81 46 SER B CA 1
ATOM 1453 C C . SER B 1 46 ? 2.957 17.188 -7.543 1 94.81 46 SER B C 1
ATOM 1455 O O . SER B 1 46 ? 2.115 16.781 -6.742 1 94.81 46 SER B O 1
ATOM 1457 N N . CYS B 1 47 ? 4.188 16.703 -7.668 1 93.75 47 CYS B N 1
ATOM 1458 C CA . CYS B 1 47 ? 4.648 15.75 -6.664 1 93.75 47 CYS B CA 1
ATOM 1459 C C . CYS B 1 47 ? 4.715 16.391 -5.285 1 93.75 47 CYS B C 1
ATOM 1461 O O . CYS B 1 47 ? 5.055 17.578 -5.164 1 93.75 47 CYS B O 1
ATOM 1463 N N . LEU B 1 48 ? 4.375 15.648 -4.301 1 93.19 48 LEU B N 1
ATOM 1464 C CA . LEU B 1 48 ? 4.254 16.141 -2.934 1 93.19 48 LEU B CA 1
ATOM 1465 C C . LEU B 1 48 ? 5.336 15.539 -2.041 1 93.19 48 LEU B C 1
ATOM 1467 O O . LEU B 1 48 ? 5.855 14.461 -2.33 1 93.19 48 LEU B O 1
ATOM 1471 N N . ARG B 1 49 ? 5.668 16.203 -0.95 1 90.19 49 ARG B N 1
ATOM 1472 C CA . ARG B 1 49 ? 6.656 15.719 0.008 1 90.19 49 ARG B CA 1
ATOM 1473 C C . ARG B 1 49 ? 6.117 15.789 1.434 1 90.19 49 ARG B C 1
ATOM 1475 O O . ARG B 1 49 ? 6.797 15.383 2.379 1 90.19 49 ARG B O 1
ATOM 1482 N N . ASP B 1 50 ? 4.953 16.375 1.55 1 91.94 50 ASP B N 1
ATOM 1483 C CA . ASP B 1 50 ? 4.441 16.625 2.893 1 91.94 50 ASP B CA 1
ATOM 1484 C C . ASP B 1 50 ? 4.129 15.32 3.617 1 91.94 50 ASP B C 1
ATOM 1486 O O . ASP B 1 50 ? 3.893 14.289 2.979 1 91.94 50 ASP B O 1
ATOM 1490 N N . PHE B 1 51 ? 4.207 15.391 4.922 1 92.44 51 PHE B N 1
ATOM 1491 C CA . PHE B 1 51 ? 4.062 14.273 5.844 1 92.44 51 PHE B CA 1
ATOM 1492 C C . PHE B 1 51 ? 3.018 14.578 6.91 1 92.44 51 PHE B C 1
ATOM 1494 O O . PHE B 1 51 ? 3.08 15.617 7.566 1 92.44 51 PHE B O 1
ATOM 1501 N N . TRP B 1 52 ? 1.994 13.68 7 1 95.56 52 TRP B N 1
ATOM 1502 C CA . TRP B 1 52 ? 0.857 13.922 7.879 1 95.56 52 TRP B CA 1
ATOM 1503 C C . TRP B 1 52 ? 0.639 12.742 8.828 1 95.56 52 TRP B C 1
ATOM 1505 O O . TRP B 1 52 ? 0.915 11.594 8.469 1 95.56 52 TRP B O 1
ATOM 1515 N N . ARG B 1 53 ? 0.175 13.055 10.023 1 96.62 53 ARG B N 1
ATOM 1516 C CA . ARG B 1 53 ? -0.291 12.07 10.992 1 96.62 53 ARG B CA 1
ATOM 1517 C C . ARG B 1 53 ? -1.753 12.305 11.359 1 96.62 53 ARG B C 1
ATOM 1519 O O . ARG B 1 53 ? -2.164 13.438 11.602 1 96.62 53 ARG B O 1
ATOM 1526 N N . TYR B 1 54 ? -2.494 11.266 11.305 1 97.94 54 TYR B N 1
ATOM 1527 C CA . TYR B 1 54 ? -3.875 11.32 11.773 1 97.94 54 TYR B CA 1
ATOM 1528 C C . TYR B 1 54 ? -4.035 10.578 13.094 1 97.94 54 TYR B C 1
ATOM 1530 O O . TYR B 1 54 ? -3.809 9.367 13.156 1 97.94 54 TYR B O 1
ATOM 1538 N N . CYS B 1 55 ? -4.363 11.133 14.141 1 96.69 55 CYS B N 1
ATOM 1539 C CA . CYS B 1 55 ? -4.824 10.656 15.438 1 96.69 55 CYS B CA 1
ATOM 1540 C C . CYS B 1 55 ? -6.051 11.43 15.898 1 96.69 55 CYS B C 1
ATOM 1542 O O . CYS B 1 55 ? -5.938 12.359 16.703 1 96.69 55 CYS B O 1
ATOM 1544 N N . ASN B 1 56 ? -7.211 11.062 15.336 1 95.19 56 ASN B N 1
ATOM 1545 C CA . ASN B 1 56 ? -8.477 11.773 15.5 1 95.19 56 ASN B CA 1
ATOM 1546 C C . ASN B 1 56 ? -8.508 13.062 14.68 1 95.19 56 ASN B C 1
ATOM 1548 O O . ASN B 1 56 ? -9.578 13.508 14.258 1 95.19 56 ASN B O 1
ATOM 1552 N N . GLU B 1 57 ? -7.336 13.68 14.555 1 96.88 57 GLU B N 1
ATOM 1553 C CA . GLU B 1 57 ? -7.184 14.852 13.695 1 96.88 57 GLU B CA 1
ATOM 1554 C C . GLU B 1 57 ? -5.879 14.789 12.906 1 96.88 57 GLU B C 1
ATOM 1556 O O . GLU B 1 57 ? -4.906 14.172 13.352 1 96.88 57 GLU B O 1
ATOM 1561 N N . TRP B 1 58 ? -5.918 15.508 11.789 1 97.94 58 TRP B N 1
ATOM 1562 C CA . TRP B 1 58 ? -4.707 15.562 10.984 1 97.94 58 TRP B CA 1
ATOM 1563 C C . TRP B 1 58 ? -3.727 16.594 11.547 1 97.94 58 TRP B C 1
ATOM 1565 O O . TRP B 1 58 ? -4.129 17.688 11.953 1 97.94 58 TRP B O 1
ATOM 1575 N N . THR B 1 59 ? -2.467 16.203 11.617 1 96.5 59 THR B N 1
ATOM 1576 C CA . THR B 1 59 ? -1.353 17.094 11.922 1 96.5 59 THR B CA 1
ATOM 1577 C C . THR B 1 59 ? -0.232 16.938 10.898 1 96.5 59 THR B C 1
ATOM 1579 O O . THR B 1 59 ? 0.177 15.812 10.594 1 96.5 59 THR B O 1
ATOM 1582 N N . GLU B 1 60 ? 0.153 18.062 10.391 1 94.56 60 GLU B N 1
ATOM 1583 C CA . GLU B 1 60 ? 1.303 18 9.492 1 94.56 60 GLU B CA 1
ATOM 1584 C C . GLU B 1 60 ? 2.607 17.875 10.273 1 94.56 60 GLU B C 1
ATOM 1586 O O . GLU B 1 60 ? 2.846 18.641 11.219 1 94.56 60 GLU B O 1
ATOM 1591 N N . LEU B 1 61 ? 3.363 16.859 9.859 1 90.81 61 LEU B N 1
ATOM 1592 C CA . LEU B 1 61 ? 4.637 16.641 10.539 1 90.81 61 LEU B CA 1
ATOM 1593 C C . LEU B 1 61 ? 5.773 17.328 9.789 1 90.81 61 LEU B C 1
ATOM 1595 O O . LEU B 1 61 ? 5.797 17.344 8.555 1 90.81 61 LEU B O 1
ATOM 1599 N N . SER B 1 62 ? 6.633 17.984 10.5 1 81.06 62 SER B N 1
ATOM 1600 C CA . SER B 1 62 ? 7.758 18.703 9.906 1 81.06 62 SER B CA 1
ATOM 1601 C C . SER B 1 62 ? 8.852 17.734 9.469 1 81.06 62 SER B C 1
ATOM 1603 O O . SER B 1 62 ? 9.234 16.844 10.219 1 81.06 62 SER B O 1
ATOM 1605 N N . CYS B 1 63 ? 8.992 17.703 8.242 1 67 63 CYS B N 1
ATOM 1606 C CA . CYS B 1 63 ? 10.102 16.922 7.707 1 67 63 CYS B CA 1
ATOM 1607 C C . CYS B 1 63 ? 11.289 17.812 7.363 1 67 63 CYS B C 1
ATOM 1609 O O . CYS B 1 63 ? 11.891 17.672 6.301 1 67 63 CYS B O 1
ATOM 1611 N N . THR B 1 64 ? 11.531 18.766 8.086 1 59.22 64 THR B N 1
ATOM 1612 C CA . THR B 1 64 ? 12.492 19.812 7.754 1 59.22 64 THR B CA 1
ATOM 1613 C C . THR B 1 64 ? 13.922 19.281 7.84 1 59.22 64 THR B C 1
ATOM 1615 O O . THR B 1 64 ? 14.859 19.969 7.43 1 59.22 64 THR B O 1
ATOM 1618 N N . SER B 1 65 ? 14.016 18.109 8.258 1 58.88 65 SER B N 1
ATOM 1619 C CA . SER B 1 65 ? 15.414 17.688 8.312 1 58.88 65 SER B CA 1
ATOM 1620 C C . SER B 1 65 ? 15.945 17.359 6.926 1 58.88 65 SER B C 1
ATOM 1622 O O . SER B 1 65 ? 15.18 17.016 6.027 1 58.88 65 SER B O 1
ATOM 1624 N N . GLU B 1 66 ? 17.125 17.75 6.695 1 58.16 66 GLU B N 1
ATOM 1625 C CA . GLU B 1 66 ? 17.812 17.391 5.457 1 58.16 66 GLU B CA 1
ATOM 1626 C C . GLU B 1 66 ? 17.625 15.922 5.105 1 58.16 66 GLU B C 1
ATOM 1628 O O . GLU B 1 66 ? 17.734 15.531 3.943 1 58.16 66 GLU B O 1
ATOM 1633 N N . ALA B 1 67 ? 17.172 15.227 6.141 1 60.59 67 ALA B N 1
ATOM 1634 C CA . ALA B 1 67 ? 17.047 13.781 5.945 1 60.59 67 ALA B CA 1
ATOM 1635 C C . ALA B 1 67 ? 15.641 13.422 5.473 1 60.59 67 ALA B C 1
ATOM 1637 O O . ALA B 1 67 ? 15.391 12.281 5.066 1 60.59 67 ALA B O 1
ATOM 1638 N N . ALA B 1 68 ? 14.82 14.469 5.312 1 67.12 68 ALA B N 1
ATOM 1639 C CA . ALA B 1 68 ? 13.445 14.172 4.918 1 67.12 68 ALA B CA 1
ATOM 1640 C C . ALA B 1 68 ? 13.352 13.883 3.422 1 67.12 68 ALA B C 1
ATOM 1642 O O . ALA B 1 68 ? 14.086 14.469 2.623 1 67.12 68 ALA B O 1
ATOM 1643 N N . PRO B 1 69 ? 12.539 12.961 3.078 1 70.5 69 PRO B N 1
ATOM 1644 C CA . PRO B 1 69 ? 12.414 12.648 1.653 1 70.5 69 PRO B CA 1
ATOM 1645 C C . PRO B 1 69 ? 11.961 13.844 0.824 1 70.5 69 PRO B C 1
ATOM 1647 O O . PRO B 1 69 ? 11.266 14.727 1.335 1 70.5 69 PRO B O 1
ATOM 1650 N N . GLU B 1 70 ? 12.516 13.891 -0.359 1 80.5 70 GLU B N 1
ATOM 1651 C CA . GLU B 1 70 ? 11.984 14.812 -1.354 1 80.5 70 GLU B CA 1
ATOM 1652 C C . GLU B 1 70 ? 10.578 14.406 -1.782 1 80.5 70 GLU B C 1
ATOM 1654 O O . GLU B 1 70 ? 9.898 13.656 -1.079 1 80.5 70 GLU B O 1
ATOM 1659 N N . GLU B 1 71 ? 10.141 14.969 -2.869 1 88.06 71 GLU B N 1
ATOM 1660 C CA . GLU B 1 71 ? 8.852 14.578 -3.436 1 88.06 71 GLU B CA 1
ATOM 1661 C C . GLU B 1 71 ? 8.836 13.102 -3.82 1 88.06 71 GLU B C 1
ATOM 1663 O O . GLU B 1 71 ? 9.781 12.609 -4.449 1 88.06 71 GLU B O 1
ATOM 1668 N N . LEU B 1 72 ? 7.855 12.438 -3.363 1 90.06 72 LEU B N 1
ATOM 1669 C CA . LEU B 1 72 ? 7.75 11 -3.592 1 90.06 72 LEU B CA 1
ATOM 1670 C C . LEU B 1 72 ? 6.391 10.641 -4.184 1 90.06 72 LEU B C 1
ATOM 1672 O O . LEU B 1 72 ? 5.367 11.211 -3.791 1 90.06 72 LEU B O 1
ATOM 1676 N N . GLU B 1 73 ? 6.375 9.789 -5.09 1 93.62 73 GLU B N 1
ATOM 1677 C CA . GLU B 1 73 ? 5.137 9.148 -5.52 1 93.62 73 GLU B CA 1
ATOM 1678 C C . GLU B 1 73 ? 5.355 7.668 -5.812 1 93.62 73 GLU B C 1
ATOM 1680 O O . GLU B 1 73 ? 6.438 7.27 -6.25 1 93.62 73 GLU B O 1
ATOM 1685 N N . GLU B 1 74 ? 4.379 6.859 -5.543 1 95.69 74 GLU B N 1
ATOM 1686 C CA . GLU B 1 74 ? 4.414 5.422 -5.785 1 95.69 74 GLU B CA 1
ATOM 1687 C C . GLU B 1 74 ? 5.527 4.754 -4.98 1 95.69 74 GLU B C 1
ATOM 1689 O O . GLU B 1 74 ? 6.188 3.836 -5.473 1 95.69 74 GLU B O 1
ATOM 1694 N N . HIS B 1 75 ? 5.812 5.293 -3.795 1 93.5 75 HIS B N 1
ATOM 1695 C CA . HIS B 1 75 ? 6.672 4.695 -2.779 1 93.5 75 HIS B CA 1
ATOM 1696 C C . HIS B 1 75 ? 5.863 3.832 -1.814 1 93.5 75 HIS B C 1
ATOM 1698 O O . HIS B 1 75 ? 4.633 3.789 -1.895 1 93.5 75 HIS B O 1
ATOM 1704 N N . THR B 1 76 ? 6.559 3.051 -1.032 1 94.62 76 THR B N 1
ATOM 1705 C CA . THR B 1 76 ? 5.926 2.318 0.057 1 94.62 76 THR B CA 1
ATOM 1706 C C . THR B 1 76 ? 6.379 2.857 1.41 1 94.62 76 THR B C 1
ATOM 1708 O O . THR B 1 76 ? 7.438 3.479 1.512 1 94.62 76 THR B O 1
ATOM 1711 N N . MET B 1 77 ? 5.578 2.68 2.377 1 92.25 77 MET B N 1
ATOM 1712 C CA . MET B 1 77 ? 5.867 3.033 3.764 1 92.25 77 MET B CA 1
ATOM 1713 C C . MET B 1 77 ? 5.332 1.973 4.719 1 92.25 77 MET B C 1
ATOM 1715 O O . MET B 1 77 ? 4.16 1.595 4.641 1 92.25 77 MET B O 1
ATOM 1719 N N . VAL B 1 78 ? 6.223 1.432 5.602 1 93.5 78 VAL B N 1
ATOM 1720 C CA . VAL B 1 78 ? 5.816 0.46 6.613 1 93.5 78 VAL B CA 1
ATOM 1721 C C . VAL B 1 78 ? 6.336 0.896 7.984 1 93.5 78 VAL B C 1
ATOM 1723 O O . VAL B 1 78 ? 7.277 1.687 8.078 1 93.5 78 VAL B O 1
ATOM 1726 N N . ALA B 1 79 ? 5.648 0.413 9.016 1 91.44 79 ALA B N 1
ATOM 1727 C CA . ALA B 1 79 ? 6.055 0.692 10.391 1 91.44 79 ALA B CA 1
ATOM 1728 C C . ALA B 1 79 ? 6.605 -0.56 11.062 1 91.44 79 ALA B C 1
ATOM 1730 O O . ALA B 1 79 ? 6.078 -1.658 10.875 1 91.44 79 ALA B O 1
ATOM 1731 N N . HIS B 1 80 ? 7.676 -0.374 11.758 1 90.12 80 HIS B N 1
ATOM 1732 C CA . HIS B 1 80 ? 8.219 -1.466 12.555 1 90.12 80 HIS B CA 1
ATOM 1733 C C . HIS B 1 80 ? 8.922 -0.939 13.797 1 90.12 80 HIS B C 1
ATOM 1735 O O . HIS B 1 80 ? 9.844 -0.123 13.703 1 90.12 80 HIS B O 1
ATOM 1741 N N . GLU B 1 81 ? 8.492 -1.316 14.898 1 89.19 81 GLU B N 1
ATOM 1742 C CA . GLU B 1 81 ? 9.086 -1.043 16.203 1 89.19 81 GLU B CA 1
ATOM 1743 C C . GLU B 1 81 ? 9.398 0.442 16.375 1 89.19 81 GLU B C 1
ATOM 1745 O O . GLU B 1 81 ? 10.508 0.81 16.75 1 89.19 81 GLU B O 1
ATOM 1750 N N . GLY B 1 82 ? 8.5 1.27 16.047 1 86.44 82 GLY B N 1
ATOM 1751 C CA . GLY B 1 82 ? 8.586 2.686 16.359 1 86.44 82 GLY B CA 1
ATOM 1752 C C . GLY B 1 82 ? 9.195 3.514 15.25 1 86.44 82 GLY B C 1
ATOM 1753 O O . GLY B 1 82 ? 9.359 4.727 15.391 1 86.44 82 GLY B O 1
ATOM 1754 N N . PHE B 1 83 ? 9.539 2.838 14.109 1 86.06 83 PHE B N 1
ATOM 1755 C CA . PHE B 1 83 ? 10.117 3.539 12.969 1 86.06 83 PHE B CA 1
ATOM 1756 C C . PHE B 1 83 ? 9.242 3.377 11.734 1 86.06 83 PHE B C 1
ATOM 1758 O O . PHE B 1 83 ? 8.602 2.34 11.555 1 86.06 83 PHE B O 1
ATOM 1765 N N . LEU B 1 84 ? 9.219 4.41 10.938 1 88.31 84 LEU B N 1
ATOM 1766 C CA . LEU B 1 84 ? 8.617 4.348 9.609 1 88.31 84 LEU B CA 1
ATOM 1767 C C . LEU B 1 84 ? 9.688 4.16 8.531 1 88.31 84 LEU B C 1
ATOM 1769 O O . LEU B 1 84 ? 10.695 4.87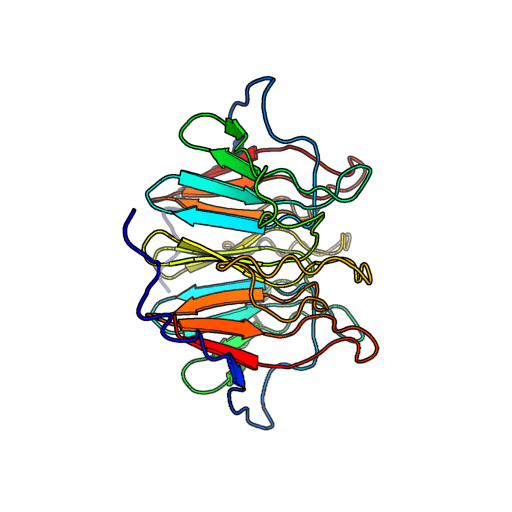1 8.523 1 88.31 84 LEU B O 1
ATOM 1773 N N . TYR B 1 85 ? 9.523 3.164 7.73 1 86.94 85 TYR B N 1
ATOM 1774 C CA . TYR B 1 85 ? 10.445 2.852 6.645 1 86.94 85 TYR B CA 1
ATOM 1775 C C . TYR B 1 85 ? 9.82 3.172 5.289 1 86.94 85 TYR B C 1
ATOM 1777 O O . TYR B 1 85 ? 8.766 2.637 4.941 1 86.94 85 TYR B O 1
ATOM 1785 N N . VAL B 1 86 ? 10.492 4.066 4.586 1 90.38 86 VAL B N 1
ATOM 1786 C CA . VAL B 1 86 ? 10.008 4.504 3.283 1 90.38 86 VAL B CA 1
ATOM 1787 C C . VAL B 1 86 ? 10.945 4.012 2.186 1 90.38 86 VAL B C 1
ATOM 1789 O O . VAL B 1 86 ? 12.164 4.102 2.32 1 90.38 86 VAL B O 1
ATOM 1792 N N . PHE B 1 87 ? 10.273 3.443 1.107 1 88.25 87 PHE B N 1
ATOM 1793 C CA . PHE B 1 87 ? 11.094 2.896 0.037 1 88.25 87 PHE B CA 1
ATOM 1794 C C . PHE B 1 87 ? 10.578 3.334 -1.326 1 88.25 87 PHE B C 1
ATOM 1796 O O . PHE B 1 87 ? 9.367 3.293 -1.579 1 88.25 87 PHE B O 1
ATOM 1803 N N . GLY B 1 88 ? 11.555 3.805 -2.16 1 89.19 88 GLY B N 1
ATOM 1804 C CA . GLY B 1 88 ? 11.234 4.066 -3.555 1 89.19 88 GLY B CA 1
ATOM 1805 C C . GLY B 1 88 ? 10.492 5.375 -3.762 1 89.19 88 GLY B C 1
ATOM 1806 O O . GLY B 1 88 ? 10.344 6.164 -2.828 1 89.19 88 GLY B O 1
ATOM 1807 N N . GLY B 1 89 ? 10.047 5.555 -5.066 1 90.31 89 GLY B N 1
ATOM 1808 C CA . GLY B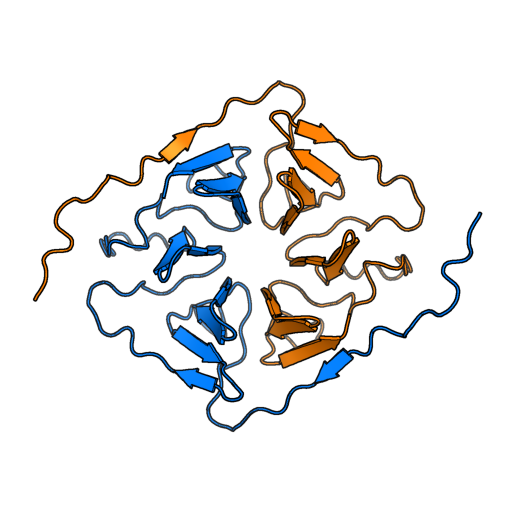 1 89 ? 9.141 6.641 -5.414 1 90.31 89 GLY B CA 1
ATOM 1809 C C . GLY B 1 89 ? 9.859 7.91 -5.824 1 90.31 89 GLY B C 1
ATOM 1810 O O . GLY B 1 89 ? 9.234 8.859 -6.305 1 90.31 89 GLY B O 1
ATOM 1811 N N . MET B 1 90 ? 11.211 7.914 -5.461 1 78.69 90 MET B N 1
ATOM 1812 C CA . MET B 1 90 ? 11.906 9.164 -5.742 1 78.69 90 MET B CA 1
ATOM 1813 C C . MET B 1 90 ? 12.023 9.398 -7.242 1 78.69 90 MET B C 1
ATOM 1815 O O . MET B 1 90 ? 12.211 8.453 -8.008 1 78.69 90 MET B O 1
ATOM 1819 N N . LEU B 1 91 ? 11.617 10.594 -7.566 1 59.12 91 LEU B N 1
ATOM 1820 C CA . LEU B 1 91 ? 11.891 11.008 -8.938 1 59.12 91 LEU B CA 1
ATOM 1821 C C . LEU B 1 91 ? 13.383 11.258 -9.148 1 59.12 91 LEU B C 1
ATOM 1823 O O . LEU B 1 91 ? 14.07 11.719 -8.234 1 59.12 91 LEU B O 1
ATOM 1827 N N . ASP B 1 92 ? 14.148 10.32 -9.836 1 52.91 92 ASP B N 1
ATOM 1828 C CA . ASP B 1 92 ? 15.57 10.43 -10.133 1 52.91 92 ASP B CA 1
ATOM 1829 C C . ASP B 1 92 ? 16.047 11.883 -10.078 1 52.91 92 ASP B C 1
ATOM 1831 O O . ASP B 1 92 ? 15.734 12.672 -10.969 1 52.91 92 ASP B O 1
ATOM 1835 N N . SER B 1 93 ? 15.664 12.523 -9.125 1 45.34 93 SER B N 1
ATOM 1836 C CA . SER B 1 93 ? 16.484 13.719 -9.297 1 45.34 93 SER B CA 1
ATOM 1837 C C . SER B 1 93 ? 17.953 13.43 -9.023 1 45.34 93 SER B C 1
ATOM 1839 O O . SER B 1 93 ? 18.281 12.617 -8.156 1 45.34 93 SER B O 1
ATOM 1841 N N . ALA B 1 94 ? 18.891 13.477 -10.008 1 41.84 94 ALA B N 1
ATOM 1842 C CA . ALA B 1 94 ? 20.344 13.398 -9.852 1 41.84 94 ALA B CA 1
ATOM 1843 C C . ALA B 1 94 ? 20.75 13.617 -8.398 1 41.84 94 ALA B C 1
ATOM 1845 O O . ALA B 1 94 ? 21.719 13.016 -7.926 1 41.84 94 ALA B O 1
ATOM 1846 N N . TYR B 1 95 ? 20.406 14.594 -7.797 1 36.69 95 TYR B N 1
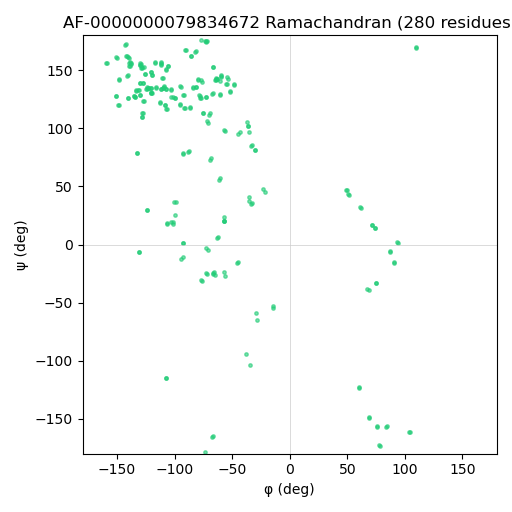ATOM 1847 C CA . TYR B 1 95 ? 21.078 15.211 -6.652 1 36.69 95 TYR B CA 1
ATOM 1848 C C . TYR B 1 95 ? 20.516 14.68 -5.34 1 36.69 95 TYR B C 1
ATOM 1850 O O . TYR B 1 95 ? 20.844 15.18 -4.266 1 36.69 95 TYR B O 1
ATOM 1858 N N . THR B 1 96 ? 19.453 13.977 -5.316 1 43.19 96 THR B N 1
ATOM 1859 C CA . THR B 1 96 ? 18.906 13.961 -3.963 1 43.19 96 THR B CA 1
ATOM 1860 C C . THR B 1 96 ? 19.516 12.836 -3.145 1 43.19 96 THR B C 1
ATOM 1862 O O . THR B 1 96 ? 19.359 11.656 -3.477 1 43.19 96 THR B O 1
ATOM 1865 N N . LYS B 1 97 ? 20.672 12.969 -2.598 1 39.31 97 LYS B N 1
ATOM 1866 C CA . LYS B 1 97 ? 21.375 12.164 -1.597 1 39.31 97 LYS B CA 1
ATOM 1867 C C . LYS B 1 97 ? 20.547 12.047 -0.318 1 39.31 97 LYS B C 1
ATOM 1869 O O . LYS B 1 97 ? 21.094 12.039 0.784 1 39.31 97 LYS B O 1
ATOM 1874 N N . ALA B 1 98 ? 19.328 12.25 -0.285 1 40.09 98 ALA B N 1
ATOM 1875 C CA . ALA B 1 98 ? 18.812 12.219 1.086 1 40.09 98 ALA B CA 1
ATOM 1876 C C . ALA B 1 98 ? 18.859 10.812 1.659 1 40.09 98 ALA B C 1
ATOM 1878 O O . ALA B 1 98 ? 18.141 9.922 1.198 1 40.09 98 ALA B O 1
ATOM 1879 N N . SER B 1 99 ? 20.031 10.25 2.016 1 37.78 99 SER B N 1
ATOM 1880 C CA . SER B 1 99 ? 20.281 9.023 2.762 1 37.78 99 SER B CA 1
ATOM 1881 C C . SER B 1 99 ? 19.594 9.055 4.121 1 37.78 99 SER B C 1
ATOM 1883 O O . SER B 1 99 ? 20.234 9.234 5.152 1 37.78 99 SER B O 1
ATOM 1885 N N . CYS B 1 100 ? 18.672 9.75 4.438 1 37.19 100 CYS B N 1
ATOM 1886 C CA . CYS B 1 100 ? 18.312 9.602 5.844 1 37.19 100 CYS B CA 1
ATOM 1887 C C . CYS B 1 100 ? 17.922 8.164 6.156 1 37.19 100 CYS B C 1
ATOM 1889 O O . CYS B 1 100 ? 17.5 7.426 5.27 1 37.19 100 CYS B O 1
ATOM 1891 N N . ALA B 1 101 ? 18.234 7.699 7.371 1 41.75 101 ALA B N 1
ATOM 1892 C CA . ALA B 1 101 ? 18.109 6.402 8.031 1 41.75 101 ALA B CA 1
ATOM 1893 C C . ALA B 1 101 ? 16.938 5.609 7.465 1 41.75 101 ALA B C 1
ATOM 1895 O O . ALA B 1 101 ? 17.047 4.402 7.246 1 41.75 101 ALA B O 1
ATOM 1896 N N . LEU B 1 102 ? 15.734 6.043 7.613 1 45.06 102 LEU B N 1
ATOM 1897 C CA . LEU B 1 102 ? 14.547 5.234 7.363 1 45.06 102 LEU B CA 1
ATOM 1898 C C . LEU B 1 102 ? 14.445 4.859 5.887 1 45.06 102 LEU B C 1
ATOM 1900 O O . LEU B 1 102 ? 13.875 3.824 5.543 1 45.06 102 LEU B O 1
ATOM 1904 N N . TRP B 1 103 ? 15.07 5.723 4.965 1 47.94 103 TRP B N 1
ATOM 1905 C CA . TRP B 1 103 ? 14.742 5.77 3.543 1 47.94 103 TRP B CA 1
ATOM 1906 C C . TRP B 1 103 ? 15.758 4.992 2.719 1 47.94 103 TRP B C 1
ATOM 1908 O O . TRP B 1 103 ? 16.562 5.586 2.004 1 47.94 103 TRP B O 1
ATOM 1918 N N . VAL B 1 104 ? 16.469 4.008 3.197 1 47 104 VAL B N 1
ATOM 1919 C CA . VAL B 1 104 ? 17.688 3.543 2.535 1 47 104 VAL B CA 1
ATOM 1920 C C . VAL B 1 104 ? 17.375 3.154 1.093 1 47 104 VAL B C 1
ATOM 1922 O O . VAL B 1 104 ? 18.281 2.832 0.319 1 47 104 VAL B O 1
ATOM 1925 N N . PHE B 1 105 ? 16.203 2.732 0.624 1 48.03 105 PHE B N 1
ATOM 1926 C CA . PHE B 1 105 ? 16.266 1.808 -0.502 1 48.03 105 PHE B CA 1
ATOM 1927 C C . PHE B 1 105 ? 16.578 2.549 -1.796 1 48.03 105 PHE B C 1
ATOM 1929 O O . PHE B 1 105 ? 16.578 3.781 -1.825 1 48.03 105 PHE B O 1
ATOM 1936 N N . ASP B 1 106 ? 16.703 1.635 -2.775 1 53.66 106 ASP B N 1
ATOM 1937 C CA . ASP B 1 106 ? 16.875 1.882 -4.203 1 53.66 106 ASP B CA 1
ATOM 1938 C C . ASP B 1 106 ? 15.938 2.99 -4.688 1 53.66 106 ASP B C 1
ATOM 1940 O O . ASP B 1 106 ? 14.719 2.814 -4.715 1 53.66 106 ASP B O 1
ATOM 1944 N N . VAL B 1 107 ? 16.422 4.184 -4.781 1 62.19 107 VAL B N 1
ATOM 1945 C CA . VAL B 1 107 ? 15.789 5.457 -5.082 1 62.19 107 VAL B CA 1
ATOM 1946 C C . VAL B 1 107 ? 15.211 5.426 -6.496 1 62.19 107 VAL B C 1
ATOM 1948 O O . VAL B 1 107 ? 14.406 6.285 -6.863 1 62.19 107 VAL B O 1
ATOM 1951 N N . ASN B 1 108 ? 15.234 4.285 -7.223 1 79.56 108 ASN B N 1
ATOM 1952 C CA . ASN B 1 108 ? 14.734 4.402 -8.586 1 79.56 108 ASN B CA 1
ATOM 1953 C C . ASN B 1 108 ? 13.602 3.424 -8.859 1 79.56 108 ASN B C 1
ATOM 1955 O O . ASN B 1 108 ? 13.5 2.867 -9.953 1 79.56 108 ASN B O 1
ATOM 1959 N N . ARG B 1 109 ? 12.852 3.061 -7.938 1 90.56 109 ARG B N 1
ATOM 1960 C CA . ARG B 1 109 ? 11.758 2.1 -8.062 1 90.56 109 ARG B CA 1
ATOM 1961 C C . ARG B 1 109 ? 10.422 2.729 -7.668 1 90.56 109 ARG B C 1
ATOM 1963 O O . ARG B 1 109 ? 10.344 3.449 -6.672 1 90.56 109 ARG B O 1
ATOM 1970 N N . LYS B 1 110 ? 9.43 2.543 -8.547 1 93.81 110 LYS B N 1
ATOM 1971 C CA . LYS B 1 110 ? 8.078 3.02 -8.273 1 93.81 110 LYS B CA 1
ATOM 1972 C C . LYS B 1 110 ? 7.047 1.915 -8.5 1 93.81 110 LYS B C 1
ATOM 1974 O O . LYS B 1 110 ? 7.293 0.98 -9.266 1 93.81 110 LYS B O 1
ATOM 1979 N N . GLY B 1 111 ? 5.926 2.023 -7.828 1 96.81 111 GLY B N 1
ATOM 1980 C CA . GLY B 1 111 ? 4.809 1.136 -8.102 1 96.81 111 GLY B CA 1
ATOM 1981 C C . GLY B 1 111 ? 5.02 -0.271 -7.578 1 96.81 111 GLY B C 1
ATOM 1982 O O . GLY B 1 111 ? 4.352 -1.211 -8.016 1 96.81 111 GLY B O 1
ATOM 1983 N N . HIS B 1 112 ? 6.031 -0.458 -6.68 1 96.75 112 HIS B N 1
ATOM 1984 C CA . HIS B 1 112 ? 6.223 -1.714 -5.961 1 96.75 112 HIS B CA 1
ATOM 1985 C C . HIS B 1 112 ? 5.305 -1.8 -4.746 1 96.75 112 HIS B C 1
ATOM 1987 O O . HIS B 1 112 ? 4.625 -0.829 -4.41 1 96.75 112 HIS B O 1
ATOM 1993 N N . SER B 1 113 ? 5.152 -2.949 -4.164 1 98 113 SER B N 1
ATOM 1994 C CA . SER B 1 113 ? 4.465 -3.123 -2.891 1 98 113 SER B CA 1
ATOM 1995 C C . SER B 1 113 ? 5.41 -3.662 -1.821 1 98 113 SER B C 1
ATOM 1997 O O . SER B 1 113 ? 6.461 -4.219 -2.139 1 98 113 SER B O 1
ATOM 1999 N N . ALA B 1 114 ? 5.098 -3.432 -0.598 1 96.56 114 ALA B N 1
ATOM 2000 C CA . ALA B 1 114 ? 5.906 -3.875 0.534 1 96.56 114 ALA B CA 1
ATOM 2001 C C . ALA B 1 114 ? 5.031 -4.184 1.746 1 96.56 114 ALA B C 1
ATOM 2003 O O . ALA B 1 114 ? 4.039 -3.498 1.994 1 96.56 114 ALA B O 1
ATOM 2004 N N . VAL B 1 115 ? 5.375 -5.23 2.492 1 97.75 115 VAL B N 1
ATOM 2005 C CA . VAL B 1 115 ? 4.668 -5.617 3.707 1 97.75 115 VAL B CA 1
ATOM 2006 C C . VAL B 1 115 ? 5.672 -6.031 4.781 1 97.75 115 VAL B C 1
ATOM 2008 O O . VAL B 1 115 ? 6.805 -6.41 4.469 1 97.75 115 VAL B O 1
ATOM 2011 N N . VAL B 1 116 ? 5.246 -5.883 6.012 1 96.12 116 VAL B N 1
ATOM 2012 C CA . VAL B 1 116 ? 6.039 -6.375 7.133 1 96.12 116 VAL B CA 1
ATOM 2013 C C . VAL B 1 116 ? 5.598 -7.793 7.492 1 96.12 116 VAL B C 1
ATOM 2015 O O . VAL B 1 116 ? 4.402 -8.07 7.617 1 96.12 116 VAL B O 1
ATOM 2018 N N . VAL B 1 117 ? 6.512 -8.711 7.582 1 97.25 117 VAL B N 1
ATOM 2019 C CA . VAL B 1 117 ? 6.312 -10.062 8.078 1 97.25 117 VAL B CA 1
ATOM 2020 C C . VAL B 1 117 ? 7.344 -10.375 9.156 1 97.25 117 VAL B C 1
ATOM 2022 O O . VAL B 1 117 ? 8.523 -10.562 8.859 1 97.25 117 VAL B O 1
ATOM 2025 N N . GLY B 1 118 ? 6.883 -10.469 10.383 1 94.88 118 GLY B N 1
ATOM 2026 C CA . GLY B 1 118 ? 7.832 -10.609 11.477 1 94.88 118 GLY B CA 1
ATOM 2027 C C . GLY B 1 118 ? 8.797 -9.438 11.578 1 94.88 118 GLY B C 1
ATOM 2028 O O . GLY B 1 118 ? 8.367 -8.289 11.711 1 94.88 118 GLY B O 1
ATOM 2029 N N . SER B 1 119 ? 10.133 -9.703 11.531 1 93.75 119 SER B N 1
ATOM 2030 C CA . SER B 1 119 ? 11.141 -8.656 11.672 1 93.75 119 SER B CA 1
ATOM 2031 C C . SER B 1 119 ? 11.711 -8.25 10.32 1 93.75 119 SER B C 1
ATOM 2033 O O . SER B 1 119 ? 12.805 -7.691 10.234 1 93.75 119 SER B O 1
ATOM 2035 N N . ALA B 1 120 ? 10.914 -8.609 9.258 1 93.69 120 ALA B N 1
ATOM 2036 C CA . ALA B 1 120 ? 11.406 -8.281 7.922 1 93.69 120 ALA B CA 1
ATOM 2037 C C . ALA B 1 120 ? 10.352 -7.523 7.121 1 93.69 120 ALA B C 1
ATOM 2039 O O . ALA B 1 120 ? 9.156 -7.637 7.398 1 93.69 120 ALA B O 1
ATOM 2040 N N . MET B 1 121 ? 10.797 -6.75 6.234 1 93.81 121 MET B N 1
ATOM 2041 C CA . MET B 1 121 ? 9.969 -6.191 5.172 1 93.81 121 MET B CA 1
ATOM 2042 C C . MET B 1 121 ? 10.18 -6.938 3.861 1 93.81 121 MET B C 1
ATOM 2044 O O . MET B 1 121 ? 11.32 -7.148 3.443 1 93.81 121 MET B O 1
ATOM 2048 N N . LEU B 1 122 ? 9.156 -7.383 3.287 1 96.12 122 LEU B N 1
ATOM 2049 C CA . LEU B 1 122 ? 9.219 -7.988 1.96 1 96.12 122 LEU B CA 1
ATOM 2050 C C . LEU B 1 122 ? 8.703 -7.02 0.899 1 96.12 122 LEU B C 1
ATOM 2052 O O . LEU B 1 122 ? 7.703 -6.328 1.115 1 96.12 122 LEU B O 1
ATOM 2056 N N . LEU B 1 123 ? 9.445 -6.91 -0.169 1 95.06 123 LEU B N 1
ATOM 2057 C CA . LEU B 1 123 ? 9.156 -5.992 -1.266 1 95.06 123 LEU B CA 1
ATOM 2058 C C . LEU B 1 123 ? 9.07 -6.738 -2.592 1 95.06 123 LEU B C 1
ATOM 2060 O O . LEU B 1 123 ? 9.906 -7.598 -2.881 1 95.06 123 LEU B O 1
ATOM 2064 N N . TYR B 1 124 ? 8.031 -6.434 -3.396 1 97.12 124 TYR B N 1
ATOM 2065 C CA . TYR B 1 124 ? 7.895 -7.121 -4.676 1 97.12 124 TYR B CA 1
ATOM 2066 C C . TYR B 1 124 ? 7.648 -6.129 -5.805 1 97.12 124 TYR B C 1
ATOM 2068 O O . TYR B 1 124 ? 6.859 -5.191 -5.656 1 97.12 124 TYR B O 1
ATOM 2076 N N . GLY B 1 125 ? 8.398 -6.328 -6.875 1 97 125 GLY B N 1
ATOM 2077 C CA . GLY B 1 125 ? 8.055 -5.723 -8.148 1 97 125 GLY B CA 1
ATOM 2078 C C . GLY B 1 125 ? 8.375 -4.238 -8.211 1 97 125 GLY B C 1
ATOM 2079 O O . GLY B 1 125 ? 9.273 -3.764 -7.508 1 97 125 GLY B O 1
ATOM 2080 N N . GLY B 1 126 ? 7.656 -3.562 -9.117 1 96.56 126 GLY B N 1
ATOM 2081 C CA . GLY B 1 126 ? 7.84 -2.141 -9.359 1 96.56 126 GLY B CA 1
ATOM 2082 C C . GLY B 1 126 ? 8.484 -1.846 -10.703 1 96.56 126 GLY B C 1
ATOM 2083 O O . GLY B 1 126 ? 8.812 -2.766 -11.453 1 96.56 126 GLY B O 1
ATOM 2084 N N . LEU B 1 127 ? 8.422 -0.584 -10.938 1 95.06 127 LEU B N 1
ATOM 2085 C CA . LEU B 1 127 ? 9.117 -0.058 -12.102 1 95.06 127 LEU B CA 1
ATOM 2086 C C . LEU B 1 127 ? 10.5 0.458 -11.719 1 95.06 127 LEU B C 1
ATOM 2088 O O . LEU B 1 127 ? 10.633 1.307 -10.836 1 95.06 127 LEU B O 1
ATOM 2092 N N . VAL B 1 128 ? 11.477 -0.119 -12.328 1 90.56 128 VAL B N 1
ATOM 2093 C CA . VAL B 1 128 ? 12.852 0.3 -12.094 1 90.56 128 VAL B CA 1
ATOM 2094 C C . VAL B 1 128 ? 13.375 1.061 -13.312 1 90.56 128 VAL B C 1
ATOM 2096 O O . VAL B 1 128 ? 13.219 0.61 -14.445 1 90.56 128 VAL 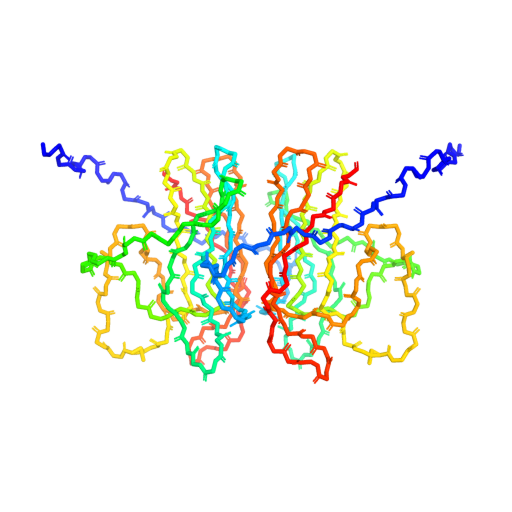B O 1
ATOM 2099 N N . ASP B 1 129 ? 13.992 2.154 -13.008 1 82 129 ASP B N 1
ATOM 2100 C CA . ASP B 1 129 ? 14.516 2.992 -14.086 1 82 129 ASP B CA 1
ATOM 2101 C C . ASP B 1 129 ? 15.312 2.164 -15.086 1 82 129 ASP B C 1
ATOM 2103 O O . ASP B 1 129 ? 16.109 1.309 -14.695 1 82 129 ASP B O 1
ATOM 2107 N N . ILE B 1 130 ? 15.141 2.432 -16.375 1 80.25 130 ILE B N 1
ATOM 2108 C CA . ILE B 1 130 ? 15.82 1.824 -17.516 1 80.25 130 ILE B CA 1
ATOM 2109 C C . ILE B 1 130 ? 15.414 0.359 -17.641 1 80.25 130 ILE B C 1
ATOM 2111 O O . ILE B 1 130 ? 15.156 -0.128 -18.75 1 80.25 130 ILE B O 1
ATOM 2115 N N . LYS B 1 131 ? 15.234 -0.435 -16.484 1 86.31 131 LYS B N 1
ATOM 2116 C CA . LYS B 1 131 ? 14.906 -1.857 -16.5 1 86.31 131 LYS B CA 1
ATOM 2117 C C . LYS B 1 131 ? 13.438 -2.084 -16.828 1 86.31 131 LYS B C 1
ATOM 2119 O O . LYS B 1 131 ? 13.078 -3.102 -17.438 1 86.31 131 LYS B O 1
ATOM 2124 N N . GLY B 1 132 ? 12.547 -1.132 -16.438 1 92.69 132 GLY B N 1
ATOM 2125 C CA . GLY B 1 132 ? 11.117 -1.352 -16.594 1 92.69 132 GLY B CA 1
ATOM 2126 C C . GLY B 1 132 ? 10.5 -2.141 -15.453 1 92.69 132 GLY B C 1
ATOM 2127 O O . GLY B 1 132 ? 10.992 -2.088 -14.32 1 92.69 132 GLY B O 1
ATOM 2128 N N . SER B 1 133 ? 9.32 -2.801 -15.766 1 96.31 133 SER B N 1
ATOM 2129 C CA . SER B 1 133 ? 8.672 -3.58 -14.719 1 96.31 133 SER B CA 1
ATOM 2130 C C . SER B 1 133 ? 9.539 -4.75 -14.273 1 96.31 133 SER B C 1
ATOM 2132 O O . SER B 1 133 ? 10.203 -5.383 -15.102 1 96.31 133 SER B O 1
ATOM 2134 N N . SER B 1 134 ? 9.516 -5.047 -13.023 1 95.19 134 SER B N 1
ATOM 2135 C CA . SER B 1 134 ? 10.406 -6.039 -12.438 1 95.19 134 SER B CA 1
ATOM 2136 C C . SER B 1 134 ? 9.625 -7.062 -11.617 1 95.19 134 SER B C 1
ATOM 2138 O O . SER B 1 134 ? 8.57 -6.75 -11.062 1 95.19 134 SER B O 1
ATOM 2140 N N . GLN B 1 135 ? 10.156 -8.258 -11.531 1 96.81 135 GLN B N 1
ATOM 2141 C CA . GLN B 1 135 ? 9.625 -9.281 -10.633 1 96.81 135 GLN B CA 1
ATOM 2142 C C . GLN B 1 135 ? 10.547 -9.484 -9.43 1 96.81 135 GLN B C 1
ATOM 2144 O O . GLN B 1 135 ? 10.523 -10.539 -8.797 1 96.81 135 GLN B O 1
ATOM 2149 N N . ASP B 1 136 ? 11.406 -8.469 -9.227 1 93.62 136 ASP B N 1
ATOM 2150 C CA . ASP B 1 136 ? 12.32 -8.547 -8.094 1 93.62 136 ASP B CA 1
ATOM 2151 C C . ASP B 1 136 ? 11.555 -8.766 -6.789 1 93.62 136 ASP B C 1
ATOM 2153 O O . ASP B 1 136 ? 10.508 -8.156 -6.57 1 93.62 136 ASP B O 1
ATOM 2157 N N . PHE B 1 137 ? 12.094 -9.625 -5.969 1 96.06 137 PHE B N 1
ATOM 2158 C CA . PHE B 1 137 ? 11.578 -9.945 -4.641 1 96.06 137 PHE B CA 1
ATOM 2159 C C . PHE B 1 137 ? 12.672 -9.805 -3.588 1 96.06 137 PHE B C 1
ATOM 2161 O O . PHE B 1 137 ? 13.664 -10.547 -3.611 1 96.06 137 PHE B O 1
ATOM 2168 N N . TRP B 1 138 ? 12.469 -8.797 -2.715 1 92.75 138 TRP B N 1
ATOM 2169 C CA . TRP B 1 138 ? 13.516 -8.422 -1.771 1 92.75 138 TRP B CA 1
ATOM 2170 C C . TRP B 1 138 ? 13.031 -8.555 -0.333 1 92.75 138 TRP B C 1
ATOM 2172 O O . TRP B 1 138 ? 11.836 -8.422 -0.062 1 92.75 138 TRP B O 1
ATOM 2182 N N . SER B 1 139 ? 13.961 -8.875 0.515 1 93 139 SER B N 1
ATOM 2183 C CA . SER B 1 139 ? 13.727 -8.812 1.954 1 93 139 SER B CA 1
ATOM 2184 C C . SER B 1 139 ? 14.695 -7.852 2.633 1 93 139 SER B C 1
ATOM 2186 O O . SER B 1 139 ? 15.875 -7.801 2.287 1 93 139 SER B O 1
ATOM 2188 N N . LEU B 1 140 ? 14.18 -7.066 3.479 1 90.19 140 LEU B N 1
ATOM 2189 C CA . LEU B 1 140 ? 14.977 -6.25 4.383 1 90.19 140 LEU B CA 1
ATOM 2190 C C . LEU B 1 140 ? 14.797 -6.707 5.828 1 90.19 140 LEU B C 1
ATOM 2192 O O . LEU B 1 140 ? 13.68 -6.691 6.355 1 90.19 140 LEU B O 1
ATOM 2196 N N . ASP B 1 141 ? 15.898 -7.059 6.438 1 88.5 141 ASP B N 1
ATOM 2197 C CA . ASP B 1 141 ? 15.875 -7.367 7.863 1 88.5 141 ASP B CA 1
ATOM 2198 C C . ASP B 1 141 ? 16.047 -6.105 8.703 1 88.5 141 ASP B C 1
ATOM 2200 O O . ASP B 1 141 ? 17.062 -5.418 8.594 1 88.5 141 ASP B O 1
ATOM 2204 N N . PHE B 1 142 ? 14.953 -5.895 9.484 1 83.62 142 PHE B N 1
ATOM 2205 C CA . PHE B 1 142 ? 14.992 -4.68 10.289 1 83.62 142 PHE B CA 1
ATOM 2206 C C . PHE B 1 142 ? 16.109 -4.754 11.328 1 83.62 142 PHE B C 1
ATOM 2208 O O . PHE B 1 142 ? 16.406 -5.828 11.844 1 83.62 142 PHE B O 1
#

Foldseek 3Di:
DDPPPPCPPPDDDDQDADPPADDDFDQWEWEDDPQKIKIAWGDDVHTGGWIWIDDVYIDTDDPPDLLGDDRFGQWYWYDDDHDIAIEERADPPVPNPSCRPRYNDDNFWGNWDWDDDPQKIWIAWTQGPPVGIDGDIDIDGD/DDPPPPCPPPDDDDQDADPPADDDFDQWEWEDDPQKIKIAWGDDVHTGGWIWIDDVYIDTDDPPDLLGDDRFGQWYWYDDDHDIAIEERADPPVPNPSCRDRYNDDNFWGNWDWDDDPQKIWIAWTQGPPVGIDGDIDIDGD

Sequence (284 aa):
MQAMSQSSSCLWTKLPQSSWSPCDRYKHACCSYDGSVYILGGRGSSCLRDFWRYCNEWTELSCTSEAAPEELEEHTMVAHEGFLYVFGGMLDSAYTKASCALWVFDVNRKGHSAVVVGSAMLLYGGLVDIKGSSQDFWSLDFMQAMSQSSSCLWTKLPQSSWSPCDRYKHACCSYDGSVYILGGRGSSCLRDFWRYCNEWTELSCTSEAAPEELEEHTMVAHEGFLYVFGGMLDSAYTKASCALWVFDVNRKGHSAVVVGSAMLLYGGLVDIKGSSQDFWSLDF

Organism: NCBI:txid1841481

Radius of gyration: 18.31 Å; Cα contacts (8 Å, |Δi|>4): 723; chains: 2; bounding box: 51×47×43 Å

Secondary structure (DSSP, 8-state):
-----S----EEEEPP--SSS--SBBS-EEEEETTEEEEEEEESSSEEEEEEEESSSEEEE---STTS--SBSS-EEEEETTEEEEE--B---TT-----GGG-S-TTEES-EEEEETTEEEEE--EETTTEEB--EEEEE-/-----S----EEEEPP--SSS--SBBS-EEEEETTEEEEEEEESSSEEEEEEEESSSEEEE---STTS--SBSS-EEEEETTEEEEE--B---TT-----TT--S-TTEES-EEEEETTEEEEE--EETTTEEB--EEEEE-

InterPro domains:
  IPR015915 Kelch-type beta-propeller [G3DSA:2.120.10.80] (5-142)
  IPR015915 Kelch-type beta-propeller [SSF117281] (11-141)
  IPR051568 LZTR1/Attractin [PTHR46376] (4-142)

Solvent-accessible surface area (backbone atoms only — not comparable to full-atom values): 15134 Å² total; per-residue (Å²): 133,84,69,88,61,89,65,73,69,63,49,77,40,78,54,86,73,64,92,69,50,78,67,43,20,21,31,31,25,41,35,48,54,95,83,28,38,36,40,40,36,3,32,53,98,49,72,25,49,59,34,36,37,35,66,99,49,58,39,79,48,86,56,81,49,78,51,34,70,63,47,22,34,30,29,38,40,47,61,58,95,91,40,67,36,40,37,34,11,37,63,82,48,94,74,71,73,55,68,21,83,55,39,66,48,67,50,47,28,28,28,34,33,62,36,67,53,91,67,28,36,41,35,42,38,5,34,31,72,96,72,38,60,26,53,53,40,37,33,34,43,108,134,80,69,86,61,91,64,74,67,64,49,78,40,77,53,86,74,63,93,67,48,78,66,44,20,21,31,30,26,41,34,47,53,95,84,27,38,37,42,41,34,3,31,52,99,49,72,26,50,60,34,36,36,36,67,100,47,60,41,81,48,85,57,79,51,78,47,33,69,64,46,22,34,30,29,36,41,46,60,58,95,92,41,64,35,39,37,34,12,36,63,78,49,94,74,71,72,50,68,21,84,52,37,67,49,67,47,47,28,28,26,35,33,62,36,68,54,90,67,27,37,41,34,42,37,6,34,31,73,97,71,38,59,27,54,54,38,35,34,34,43,109

pLDDT: mean 82.11, std 20.85, range [22.59, 98.5]

Nearest PDB structures (foldseek):
  4yy8-assembly2_B  TM=7.721E-01  e=4.712E-06  Plasmodium falciparum
  4zgc-assembly1_A  TM=7.668E-01  e=4.982E-06  Plasmodium falciparum
  4zgc-assembly1_B  TM=6.843E-01  e=1.702E-05  Plasmodium falciparum
  4yy8-assembly1_A  TM=7.316E-01  e=3.145E-05  Plasmodium falciparum
  8pju-assembly1_A  TM=7.416E-01  e=1.878E-04  synthetic construct